Protein AF-A0AAD9C3D4-F1 (afdb_monomer)

Sequence (189 aa):
MSFYSDDSSTDELETLGWYHHDLSRHAAEALLLSNGTDGSYLLRNSNEGEGCFALSVRAKDSVKHFHVTRKDNGYSFGFNEYPTLQHFVIHFANQPLLGSDAGTLMVLKSPYPWRVEEPSIYESVRVHTAVKTGRTENDLVPTAPSLGTKEGYLTKQGAFVKNWKQRWFTLNRCELKYFKDKGVNLSLA

Radius of gyration: 23.85 Å; Cα contacts (8 Å, |Δi|>4): 272; chains: 1; bounding box: 69×41×60 Å

Mean predicted aligned error: 16.54 Å

Nearest PDB structures (foldseek):
  2cia-assembly1_A  TM=8.680E-01  e=7.749E-07  Homo sapiens
  5x94-assembly1_A  TM=6.090E-01  e=7.230E-08  Homo sapiens
  8s0o-assembly1_A  TM=5.312E-01  e=1.933E-07  Homo sapiens
  8u7w-assembly2_B  TM=5.326E-01  e=1.933E-07  Homo sapiens
  4ohe-assembly1_A  TM=5.239E-01  e=2.735E-07  Homo sapiens

Structure (mmCIF, N/CA/C/O backbone):
data_AF-A0AAD9C3D4-F1
#
_entry.id   AF-A0AAD9C3D4-F1
#
loop_
_atom_site.group_PDB
_atom_site.id
_atom_site.type_symbol
_atom_site.label_atom_id
_atom_site.label_alt_id
_atom_site.label_comp_id
_atom_site.label_asym_id
_atom_site.label_entity_id
_atom_site.label_seq_id
_atom_site.pdbx_PDB_ins_code
_atom_site.Cartn_x
_atom_site.Cartn_y
_atom_site.Cartn_z
_atom_site.occupancy
_atom_site.B_iso_or_equiv
_atom_site.auth_seq_id
_atom_site.auth_comp_id
_atom_site.auth_asym_id
_atom_site.auth_atom_id
_atom_site.pdbx_PDB_model_num
ATOM 1 N N . MET A 1 1 ? 26.712 18.210 33.829 1.00 45.31 1 MET A N 1
ATOM 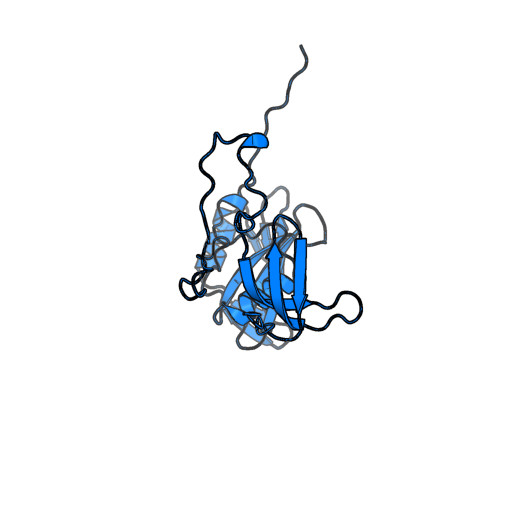2 C CA . MET A 1 1 ? 25.244 18.347 33.876 1.00 45.31 1 MET A CA 1
ATOM 3 C C . MET A 1 1 ? 24.786 18.926 32.544 1.00 45.31 1 MET A C 1
ATOM 5 O O . MET A 1 1 ? 24.883 20.127 32.345 1.00 45.31 1 MET A O 1
ATOM 9 N N . SER A 1 2 ? 24.375 18.070 31.615 1.00 39.41 2 SER A N 1
ATOM 10 C CA . SER A 1 2 ? 23.576 18.432 30.441 1.00 39.41 2 SER A CA 1
ATOM 11 C C . SER A 1 2 ? 22.895 17.149 29.986 1.00 39.41 2 SER A C 1
ATOM 13 O O . SER A 1 2 ? 23.559 16.153 29.704 1.00 39.41 2 SER A O 1
ATOM 15 N N . PHE A 1 3 ? 21.574 17.174 30.079 1.00 43.06 3 PHE A N 1
ATOM 16 C CA . PHE A 1 3 ? 20.652 16.071 29.893 1.00 43.06 3 PHE A CA 1
ATOM 17 C C . PHE A 1 3 ? 20.738 15.569 28.449 1.00 43.06 3 PHE A C 1
ATOM 19 O O . PHE A 1 3 ? 20.377 16.294 27.526 1.00 43.06 3 PHE A O 1
ATOM 26 N N . TYR A 1 4 ? 21.236 14.349 28.253 1.00 45.44 4 TYR A N 1
ATOM 27 C CA . TYR A 1 4 ? 20.939 13.614 27.032 1.00 45.44 4 TYR A CA 1
ATOM 28 C C . TYR A 1 4 ? 19.502 13.127 27.185 1.00 45.44 4 TYR A C 1
ATOM 30 O O . TYR A 1 4 ? 19.231 12.257 28.011 1.00 45.44 4 TYR A O 1
ATOM 38 N N . SER A 1 5 ? 18.581 13.770 26.469 1.00 46.41 5 SER A N 1
ATOM 39 C CA . SER A 1 5 ? 17.222 13.272 26.290 1.00 46.41 5 SER A CA 1
ATOM 40 C C . SER A 1 5 ? 17.310 11.960 25.520 1.00 46.41 5 SER A C 1
ATOM 42 O O . SER A 1 5 ? 17.392 11.947 24.295 1.00 46.41 5 SER A O 1
ATOM 44 N N . ASP A 1 6 ? 17.381 10.868 26.270 1.00 46.00 6 ASP A N 1
ATOM 45 C CA . ASP A 1 6 ? 17.130 9.521 25.789 1.00 46.00 6 ASP A CA 1
ATOM 46 C C . ASP A 1 6 ? 15.611 9.368 25.656 1.00 46.00 6 ASP A C 1
ATOM 48 O O . ASP A 1 6 ? 14.924 8.992 26.600 1.00 46.00 6 ASP A O 1
ATOM 52 N N . ASP A 1 7 ? 15.076 9.775 24.509 1.00 44.72 7 ASP A N 1
ATOM 53 C CA . ASP A 1 7 ? 13.747 9.353 24.071 1.00 44.72 7 ASP A CA 1
ATOM 54 C C . ASP A 1 7 ? 13.857 8.880 22.624 1.00 44.72 7 ASP A C 1
ATOM 56 O O . ASP A 1 7 ? 13.456 9.546 21.673 1.00 44.72 7 ASP A O 1
ATOM 60 N N . SER A 1 8 ? 14.473 7.711 22.451 1.00 48.75 8 SER A N 1
ATOM 61 C CA . SER A 1 8 ? 14.269 6.890 21.260 1.00 48.75 8 SER A CA 1
ATOM 62 C C . SER A 1 8 ? 12.870 6.264 21.345 1.00 48.75 8 SER A C 1
ATOM 64 O O . SER A 1 8 ? 12.729 5.044 21.470 1.00 48.75 8 SER A O 1
ATOM 66 N N . SER A 1 9 ? 11.831 7.101 21.324 1.00 53.38 9 SER A N 1
ATOM 67 C CA . SER A 1 9 ? 10.434 6.690 21.241 1.00 53.38 9 SER A CA 1
ATOM 68 C C . SER A 1 9 ? 10.199 6.057 19.872 1.00 53.38 9 SER A C 1
ATOM 70 O O . SER A 1 9 ? 9.956 6.716 18.866 1.00 53.38 9 SER A O 1
ATOM 72 N N . THR A 1 10 ? 10.357 4.735 19.822 1.00 63.91 10 THR A N 1
ATOM 73 C CA . THR A 1 10 ? 10.030 3.926 18.644 1.00 63.91 10 THR A CA 1
ATOM 74 C C . THR A 1 10 ? 8.559 4.162 18.307 1.00 63.91 10 THR A C 1
ATOM 76 O O . THR A 1 10 ? 7.705 4.024 19.184 1.00 63.91 10 THR A O 1
ATOM 79 N N . ASP A 1 11 ? 8.266 4.565 17.070 1.00 81.50 11 ASP A N 1
ATOM 80 C CA . ASP A 1 11 ? 6.902 4.900 16.659 1.00 81.50 11 ASP A CA 1
ATOM 81 C C . ASP A 1 11 ? 5.993 3.671 16.844 1.00 81.50 11 ASP A C 1
ATOM 83 O O . ASP A 1 11 ? 6.329 2.566 16.413 1.00 81.50 11 ASP A O 1
ATOM 87 N N . GLU A 1 12 ? 4.831 3.833 17.485 1.00 88.06 12 GLU A N 1
ATOM 88 C CA . GLU A 1 12 ? 3.887 2.731 17.717 1.00 88.06 12 GLU A CA 1
ATOM 89 C C . GLU A 1 12 ? 3.451 2.046 16.409 1.00 88.06 12 GLU A C 1
ATOM 91 O O . GLU A 1 12 ? 3.124 0.856 16.408 1.00 88.06 12 GLU A O 1
ATOM 96 N N . LEU A 1 13 ? 3.515 2.756 15.277 1.00 88.56 13 LEU A N 1
ATOM 97 C CA . LEU A 1 13 ? 3.250 2.206 13.949 1.00 88.56 13 LEU A CA 1
ATOM 98 C C . LEU A 1 13 ? 4.247 1.118 13.534 1.00 88.56 13 LEU A C 1
ATOM 100 O O . LEU A 1 13 ? 3.889 0.261 12.729 1.00 88.56 13 LEU A O 1
ATOM 104 N N . GLU A 1 14 ? 5.458 1.084 14.094 1.00 88.25 14 GLU A N 1
ATOM 105 C CA . GLU A 1 14 ? 6.446 0.030 13.816 1.00 88.25 14 GLU A CA 1
ATOM 106 C C . GLU A 1 14 ? 6.008 -1.343 14.336 1.00 88.25 14 GLU A C 1
ATOM 108 O O . GLU A 1 14 ? 6.467 -2.379 13.852 1.00 88.25 14 GLU A O 1
ATOM 113 N N . THR A 1 15 ? 5.061 -1.373 15.278 1.00 89.25 15 THR A N 1
ATOM 114 C CA . THR A 1 15 ? 4.440 -2.622 15.736 1.00 89.25 15 THR A CA 1
ATOM 115 C C . THR A 1 15 ? 3.522 -3.240 14.675 1.00 89.25 15 THR A C 1
ATOM 117 O O . THR A 1 15 ? 3.206 -4.432 14.737 1.00 89.25 15 THR A O 1
ATOM 120 N N . LEU A 1 16 ? 3.112 -2.465 13.664 1.00 89.94 16 LEU A N 1
ATOM 121 C CA . LEU A 1 16 ? 2.306 -2.956 12.557 1.00 89.94 16 LEU A CA 1
ATOM 122 C C . LEU A 1 16 ? 3.182 -3.704 11.555 1.00 89.94 16 LEU A C 1
ATOM 124 O O . LEU A 1 16 ? 3.929 -3.115 10.777 1.00 89.94 16 LEU A O 1
ATOM 128 N N . GLY A 1 17 ? 2.980 -5.018 11.456 1.00 90.94 17 GLY A N 1
ATOM 129 C CA . GLY A 1 17 ? 3.663 -5.859 10.467 1.00 90.94 17 GLY A CA 1
ATOM 130 C C . GLY A 1 17 ? 3.421 -5.481 8.995 1.00 90.94 17 GLY A C 1
ATOM 131 O O . GLY A 1 17 ? 4.037 -6.079 8.123 1.00 90.94 17 GLY A O 1
ATOM 132 N N . TRP A 1 18 ? 2.553 -4.510 8.709 1.00 93.12 18 TRP A N 1
ATOM 133 C CA . TRP A 1 18 ? 2.164 -4.020 7.380 1.00 93.12 18 TRP A CA 1
ATOM 134 C C . TRP A 1 18 ? 2.394 -2.509 7.201 1.00 93.12 18 TRP A C 1
ATOM 136 O O . TRP A 1 18 ? 1.856 -1.909 6.266 1.00 93.12 18 TRP A O 1
ATOM 146 N N . TYR A 1 19 ? 3.191 -1.890 8.077 1.00 94.88 19 TYR A N 1
ATOM 147 C CA . TYR A 1 19 ? 3.725 -0.543 7.887 1.00 94.88 19 TYR A CA 1
ATOM 148 C C . TYR A 1 19 ? 5.081 -0.613 7.168 1.00 94.88 19 TYR A C 1
ATOM 150 O O . TYR A 1 19 ? 5.981 -1.331 7.586 1.00 94.88 19 TYR A O 1
ATOM 158 N N . HIS A 1 20 ? 5.200 0.091 6.040 1.00 93.44 20 HIS A N 1
ATOM 159 C CA . HIS A 1 20 ? 6.338 0.034 5.110 1.00 93.44 20 HIS A CA 1
ATOM 160 C C . HIS A 1 20 ? 7.182 1.320 5.119 1.00 93.44 20 HIS A C 1
ATOM 162 O O . HIS A 1 20 ? 7.926 1.566 4.173 1.00 93.44 20 HIS A O 1
ATOM 168 N N . HIS A 1 21 ? 7.067 2.150 6.159 1.00 92.56 21 HIS A N 1
ATOM 169 C CA . HIS A 1 21 ? 7.873 3.366 6.331 1.00 92.56 21 HIS A CA 1
ATOM 170 C C . HIS A 1 21 ? 7.854 4.278 5.085 1.00 92.56 21 HIS A C 1
ATOM 172 O O . HIS A 1 21 ? 6.788 4.682 4.624 1.00 92.56 21 HIS A O 1
ATOM 178 N N . ASP A 1 22 ? 9.014 4.595 4.513 1.00 89.69 22 ASP A N 1
ATOM 179 C CA . ASP A 1 22 ? 9.236 5.486 3.373 1.00 89.69 22 ASP A CA 1
ATOM 180 C C . ASP A 1 22 ? 9.000 4.834 1.996 1.00 89.69 22 ASP A C 1
ATOM 182 O O . ASP A 1 22 ? 9.388 5.385 0.961 1.00 89.69 22 ASP A O 1
ATOM 186 N N . LEU A 1 23 ? 8.316 3.684 1.947 1.00 91.62 23 LEU A N 1
ATOM 187 C CA . LEU A 1 23 ? 7.934 3.049 0.689 1.00 91.62 23 LEU A CA 1
ATOM 188 C C . LEU A 1 23 ? 7.196 4.042 -0.217 1.00 91.62 23 LEU A C 1
ATOM 190 O O . LEU A 1 23 ? 6.141 4.578 0.121 1.00 91.62 23 LEU A O 1
ATOM 194 N N . SER A 1 24 ? 7.740 4.267 -1.412 1.00 91.81 24 SER A N 1
ATOM 195 C CA . SER A 1 24 ? 7.140 5.209 -2.355 1.00 91.81 24 SER A CA 1
ATOM 196 C C . SER A 1 24 ? 5.787 4.720 -2.880 1.00 91.81 24 SER A C 1
ATOM 198 O O . SER A 1 24 ? 5.536 3.519 -2.999 1.00 91.81 24 SER A O 1
ATOM 200 N N . ARG A 1 25 ? 4.940 5.664 -3.311 1.00 92.00 25 ARG A N 1
ATOM 201 C CA . ARG A 1 25 ? 3.663 5.371 -3.984 1.00 92.00 25 ARG A CA 1
ATOM 202 C C . ARG A 1 25 ? 3.812 4.351 -5.118 1.00 92.00 25 ARG A C 1
ATOM 204 O O . ARG A 1 25 ? 3.077 3.372 -5.154 1.00 92.00 25 ARG A O 1
ATOM 211 N N . HIS A 1 26 ? 4.773 4.571 -6.015 1.00 91.94 26 HIS A N 1
ATOM 212 C CA . HIS A 1 26 ? 5.001 3.705 -7.174 1.00 91.94 26 HIS A CA 1
ATOM 213 C C . HIS A 1 26 ? 5.499 2.311 -6.766 1.00 91.94 26 HIS A C 1
ATOM 215 O O . HIS A 1 26 ? 5.110 1.315 -7.372 1.00 91.94 26 HIS A O 1
ATOM 221 N N . ALA A 1 27 ? 6.340 2.222 -5.730 1.00 88.38 27 ALA A N 1
ATOM 222 C CA . ALA A 1 27 ? 6.815 0.939 -5.214 1.00 88.38 27 ALA A CA 1
ATOM 223 C C . ALA A 1 27 ? 5.678 0.143 -4.555 1.00 88.38 27 ALA A C 1
ATOM 225 O O . ALA A 1 27 ? 5.546 -1.050 -4.812 1.00 88.38 27 ALA A O 1
ATOM 226 N N . ALA A 1 28 ? 4.812 0.807 -3.785 1.00 92.44 28 ALA A N 1
ATOM 227 C CA . ALA A 1 28 ? 3.608 0.198 -3.224 1.00 92.44 28 ALA A CA 1
ATOM 228 C C . ALA A 1 28 ? 2.662 -0.323 -4.315 1.00 92.44 28 ALA A C 1
ATOM 230 O O . ALA A 1 28 ? 2.165 -1.443 -4.211 1.00 92.44 28 ALA A O 1
ATOM 231 N N . GLU A 1 29 ? 2.454 0.455 -5.382 1.00 92.31 29 GLU A N 1
ATOM 232 C CA . GLU A 1 29 ? 1.677 0.022 -6.547 1.00 92.31 29 GLU A CA 1
ATOM 233 C C . GLU A 1 29 ? 2.287 -1.229 -7.182 1.00 92.31 29 GLU A C 1
ATOM 235 O O . GLU A 1 29 ? 1.588 -2.222 -7.346 1.00 92.31 29 GLU A O 1
ATOM 240 N N . ALA A 1 30 ? 3.590 -1.227 -7.474 1.00 87.44 30 ALA A N 1
ATOM 241 C CA . ALA A 1 30 ? 4.273 -2.375 -8.065 1.00 87.44 30 ALA A CA 1
ATOM 242 C C . ALA A 1 30 ? 4.205 -3.630 -7.178 1.00 87.44 30 ALA A C 1
ATOM 244 O O . ALA A 1 30 ? 3.924 -4.717 -7.686 1.00 87.44 30 ALA A O 1
ATOM 245 N N . LEU A 1 31 ? 4.417 -3.489 -5.865 1.00 90.31 31 LEU A N 1
ATOM 246 C CA . LEU A 1 31 ? 4.360 -4.596 -4.905 1.00 90.31 31 LEU A CA 1
ATOM 247 C C . LEU A 1 31 ? 2.963 -5.207 -4.834 1.00 90.31 31 LEU A C 1
ATOM 249 O O . LEU A 1 31 ? 2.804 -6.415 -5.006 1.00 90.31 31 LEU A O 1
ATOM 253 N N . LEU A 1 32 ? 1.941 -4.377 -4.634 1.00 90.62 32 LEU A N 1
ATOM 254 C CA . LEU A 1 32 ? 0.563 -4.846 -4.544 1.00 90.62 32 LEU A CA 1
ATOM 255 C C . LEU A 1 32 ? 0.055 -5.377 -5.887 1.00 90.62 32 LEU A C 1
ATOM 257 O O . LEU A 1 32 ? -0.726 -6.327 -5.897 1.00 90.62 32 LEU A O 1
ATOM 261 N N . LEU A 1 33 ? 0.496 -4.801 -7.013 1.00 89.25 33 LEU A N 1
ATOM 262 C CA . LEU A 1 33 ? 0.137 -5.272 -8.350 1.00 89.25 33 LEU A CA 1
ATOM 263 C C . LEU A 1 33 ? 0.749 -6.643 -8.677 1.00 89.25 33 LEU A C 1
ATOM 265 O O . LEU A 1 33 ? 0.073 -7.479 -9.278 1.00 89.25 33 LEU A O 1
ATOM 269 N N . SER A 1 34 ? 1.997 -6.871 -8.263 1.00 86.12 34 SER A N 1
ATOM 270 C CA . SER A 1 34 ? 2.754 -8.084 -8.602 1.00 86.12 34 SER A CA 1
ATOM 271 C C . SER A 1 34 ? 2.511 -9.236 -7.629 1.00 86.12 34 SER A C 1
ATOM 273 O O . SER A 1 34 ? 2.403 -10.381 -8.054 1.00 86.12 34 SER A O 1
ATOM 275 N N . ASN A 1 35 ? 2.418 -8.930 -6.333 1.00 87.31 35 ASN A N 1
ATOM 276 C CA . ASN A 1 35 ? 2.446 -9.930 -5.262 1.00 87.31 35 ASN A CA 1
ATOM 277 C C . ASN A 1 35 ? 1.183 -9.906 -4.389 1.00 87.31 35 ASN A C 1
ATOM 279 O O . ASN A 1 35 ? 0.895 -10.874 -3.689 1.00 87.31 35 ASN A O 1
ATOM 283 N N . GLY A 1 36 ? 0.450 -8.791 -4.386 1.00 87.94 36 GLY A N 1
ATOM 284 C CA . GLY A 1 36 ? -0.787 -8.647 -3.628 1.00 87.94 36 GLY A CA 1
ATOM 285 C C . GLY A 1 36 ? -1.971 -9.335 -4.306 1.00 87.94 36 GLY A C 1
ATOM 286 O O . GLY A 1 36 ? -2.015 -9.509 -5.523 1.00 87.94 36 GLY A O 1
ATOM 287 N N . THR A 1 37 ? -2.977 -9.674 -3.508 1.00 91.38 37 THR A N 1
ATOM 288 C CA . THR A 1 37 ? -4.285 -10.160 -3.973 1.00 91.38 37 THR A CA 1
ATOM 289 C C . THR A 1 37 ? -5.352 -9.078 -3.795 1.00 91.38 37 THR A C 1
ATOM 291 O O . THR A 1 37 ? -5.126 -8.092 -3.093 1.00 91.38 37 THR A O 1
ATOM 294 N N . ASP A 1 38 ? -6.512 -9.223 -4.439 1.00 91.31 38 ASP A N 1
ATOM 295 C CA . ASP A 1 38 ? -7.638 -8.295 -4.256 1.00 91.31 38 ASP A CA 1
ATOM 296 C C . ASP A 1 38 ? -7.970 -8.109 -2.764 1.00 91.31 38 ASP A C 1
ATOM 298 O O . ASP A 1 38 ? -8.185 -9.086 -2.049 1.00 91.31 38 ASP A O 1
ATOM 302 N N . GLY A 1 39 ? -7.987 -6.860 -2.297 1.00 90.31 39 GLY A N 1
ATOM 303 C CA . GLY A 1 39 ? -8.156 -6.485 -0.892 1.00 90.31 39 GLY A CA 1
ATOM 304 C C . GLY A 1 39 ? -6.872 -6.481 -0.052 1.00 90.31 39 GLY A C 1
ATOM 305 O O . GLY A 1 39 ? -6.947 -6.207 1.146 1.00 90.31 39 GLY A O 1
ATOM 306 N N . SER A 1 40 ? -5.702 -6.763 -0.637 1.00 93.56 40 SER A N 1
ATOM 307 C CA . SER A 1 40 ? -4.408 -6.604 0.044 1.00 93.56 40 SER A CA 1
ATOM 308 C C . SER A 1 40 ? -4.099 -5.133 0.304 1.00 93.56 40 SER A C 1
ATOM 310 O O . SER A 1 40 ? -4.318 -4.299 -0.575 1.00 93.56 40 SER A O 1
ATOM 312 N N . TYR A 1 41 ? -3.556 -4.800 1.473 1.00 94.56 41 TYR A N 1
ATOM 313 C CA . TYR A 1 41 ? -3.265 -3.409 1.822 1.00 94.56 41 TYR A CA 1
ATOM 314 C C . TYR A 1 41 ? -1.987 -3.232 2.633 1.00 94.56 41 TYR A C 1
ATOM 316 O O . TYR A 1 41 ? -1.579 -4.124 3.365 1.00 94.56 41 TYR A O 1
ATOM 324 N N . LEU A 1 42 ? -1.377 -2.055 2.535 1.00 95.25 42 LEU A N 1
ATOM 325 C CA . LEU A 1 42 ? -0.229 -1.655 3.348 1.00 95.25 42 LEU A CA 1
ATOM 326 C C . LEU A 1 42 ? -0.311 -0.176 3.725 1.00 95.25 42 LEU A C 1
ATOM 328 O O . LEU A 1 42 ? -0.943 0.616 3.019 1.00 95.25 42 LEU A O 1
ATOM 332 N N . LEU A 1 43 ? 0.349 0.193 4.821 1.00 95.56 43 LEU A N 1
ATOM 333 C CA . LEU A 1 43 ? 0.526 1.580 5.245 1.00 95.56 43 LEU A CA 1
ATOM 334 C C . LEU A 1 43 ? 1.930 2.048 4.883 1.00 95.56 43 LEU A C 1
ATOM 336 O O . LEU A 1 43 ? 2.896 1.309 5.050 1.00 95.56 43 LEU A O 1
ATOM 340 N N . ARG A 1 44 ? 2.050 3.283 4.414 1.00 95.44 44 ARG A N 1
ATOM 341 C CA . ARG A 1 44 ? 3.327 3.933 4.097 1.00 95.44 44 ARG A CA 1
ATOM 342 C C . ARG A 1 44 ? 3.254 5.418 4.430 1.00 95.44 44 ARG A C 1
ATOM 344 O O . ARG A 1 44 ? 2.157 5.970 4.522 1.00 95.44 44 ARG A O 1
ATOM 351 N N . ASN A 1 45 ? 4.397 6.075 4.521 1.00 93.75 45 ASN A N 1
ATOM 352 C CA . ASN A 1 45 ? 4.485 7.521 4.675 1.00 93.75 45 ASN A CA 1
ATOM 353 C C . ASN A 1 45 ? 3.963 8.231 3.420 1.00 93.75 45 ASN A C 1
ATOM 355 O O . ASN A 1 45 ? 4.128 7.765 2.283 1.00 93.75 45 ASN A O 1
ATOM 359 N N . SER A 1 46 ? 3.292 9.359 3.635 1.00 88.94 46 SER A N 1
ATOM 360 C CA . SER A 1 46 ? 2.937 10.302 2.578 1.00 88.94 46 SER A CA 1
ATOM 361 C C . SER A 1 46 ?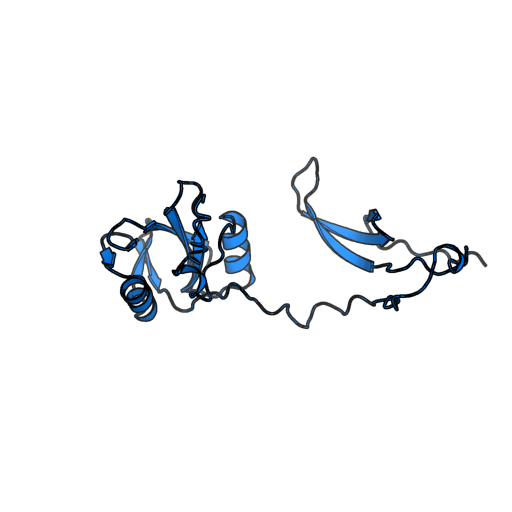 4.048 11.341 2.423 1.00 88.94 46 SER A C 1
ATOM 363 O O . SER A 1 46 ? 4.773 11.643 3.365 1.00 88.94 46 SER A O 1
ATOM 365 N N . ASN A 1 47 ? 4.152 11.942 1.238 1.00 82.88 47 ASN A N 1
ATOM 366 C CA . ASN A 1 47 ? 5.063 13.069 1.003 1.00 82.88 47 ASN A CA 1
ATOM 367 C C . ASN A 1 47 ? 4.482 14.407 1.510 1.00 82.88 47 ASN A C 1
ATOM 369 O O . ASN A 1 47 ? 5.071 15.456 1.272 1.00 82.88 47 ASN A O 1
ATOM 373 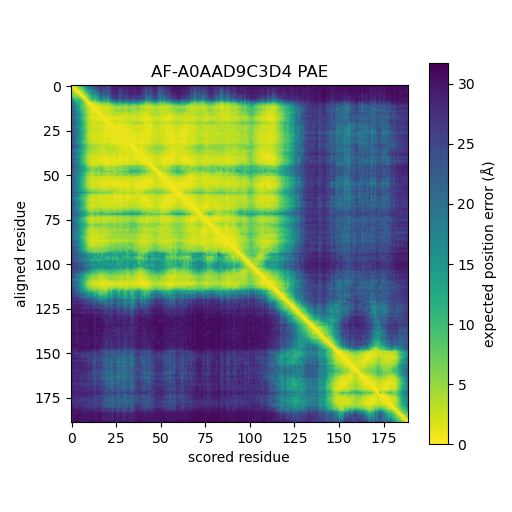N N . GLU A 1 48 ? 3.316 14.380 2.158 1.00 82.56 48 GLU A N 1
ATOM 374 C CA . GLU A 1 48 ? 2.580 15.568 2.616 1.00 82.56 48 GLU A CA 1
ATOM 375 C C . GLU A 1 48 ? 3.048 16.105 3.977 1.00 82.56 48 GLU A C 1
ATOM 377 O O . GLU A 1 48 ? 2.610 17.177 4.381 1.00 82.56 48 GLU A O 1
ATOM 382 N N . GLY A 1 49 ? 3.962 15.407 4.658 1.00 82.12 49 GLY A N 1
ATOM 383 C CA . GLY A 1 49 ? 4.577 15.865 5.904 1.00 82.12 49 GLY A CA 1
ATOM 384 C C . GLY A 1 49 ? 4.592 14.804 6.999 1.00 82.12 49 GLY A C 1
ATOM 385 O O . GLY A 1 49 ? 4.111 13.683 6.820 1.00 82.12 49 GLY A O 1
ATOM 386 N N . GLU A 1 50 ? 5.158 15.168 8.148 1.00 85.06 50 GLU A N 1
ATOM 387 C CA . GLU A 1 50 ? 5.152 14.315 9.337 1.00 85.06 50 GLU A CA 1
ATOM 388 C C . GLU A 1 50 ? 3.717 14.044 9.806 1.00 85.06 50 GLU A C 1
ATOM 390 O O . GLU A 1 50 ? 2.841 14.906 9.734 1.00 85.06 50 GLU A O 1
ATOM 395 N N . GLY A 1 51 ? 3.454 12.810 10.239 1.00 88.69 51 GLY A N 1
ATOM 396 C CA . GLY A 1 51 ? 2.112 12.376 10.633 1.00 88.69 51 GLY A CA 1
ATOM 397 C C . GLY A 1 51 ? 1.141 12.158 9.466 1.00 88.69 51 GLY A C 1
ATOM 398 O O . GLY A 1 51 ? -0.000 11.768 9.705 1.00 88.69 51 GLY A O 1
ATOM 399 N N . CYS A 1 52 ? 1.560 12.355 8.212 1.00 92.38 52 CYS A N 1
ATOM 400 C CA . CYS A 1 52 ? 0.749 12.042 7.038 1.00 92.38 52 CYS A CA 1
ATOM 401 C C . CYS A 1 52 ? 1.157 10.691 6.446 1.00 92.38 52 CYS A C 1
ATOM 403 O O . CYS A 1 52 ? 2.312 10.455 6.090 1.00 92.38 52 CYS A O 1
ATOM 405 N N . PHE A 1 53 ? 0.179 9.814 6.262 1.00 94.94 53 PHE A N 1
ATOM 406 C CA . PHE A 1 53 ? 0.354 8.457 5.768 1.00 94.94 53 PHE A CA 1
ATOM 407 C C . PHE A 1 53 ? -0.601 8.182 4.608 1.00 94.94 53 PHE A C 1
ATOM 409 O O . PHE A 1 53 ? -1.597 8.873 4.388 1.00 94.94 53 PHE A O 1
ATOM 416 N N . ALA A 1 54 ? -0.298 7.137 3.851 1.00 94.88 54 ALA A N 1
ATOM 417 C CA . ALA A 1 54 ? -1.143 6.642 2.783 1.00 94.88 54 ALA A CA 1
ATOM 418 C C . ALA A 1 54 ? -1.411 5.150 2.980 1.00 94.88 54 ALA A C 1
ATOM 420 O O . ALA A 1 54 ? -0.489 4.332 3.006 1.00 94.88 54 ALA A O 1
ATOM 421 N N . LEU A 1 55 ? -2.687 4.787 3.057 1.00 94.25 55 LEU A N 1
ATOM 422 C CA . LEU A 1 55 ? -3.128 3.404 2.989 1.00 94.25 55 LEU A CA 1
ATOM 423 C C . LEU A 1 55 ? -3.268 3.009 1.518 1.00 94.25 55 LEU A C 1
ATOM 425 O O . LEU A 1 55 ? -4.146 3.506 0.810 1.00 94.25 55 LEU A O 1
ATOM 429 N N . SER A 1 56 ? -2.387 2.130 1.052 1.00 95.12 56 SER A N 1
ATOM 430 C CA . SER A 1 56 ? -2.393 1.625 -0.324 1.00 95.12 56 SER A CA 1
ATOM 431 C C . SER A 1 56 ? -3.158 0.306 -0.361 1.00 95.12 56 SER A C 1
ATOM 433 O O . SER A 1 56 ? -2.815 -0.610 0.381 1.00 95.12 56 SER A O 1
ATOM 435 N N . VAL A 1 57 ? -4.187 0.203 -1.203 1.00 94.06 57 VAL A N 1
ATOM 436 C CA . VAL A 1 57 ? -5.117 -0.937 -1.236 1.00 94.06 57 VAL A CA 1
ATOM 437 C C . VAL A 1 57 ? -5.221 -1.491 -2.652 1.00 94.06 57 VAL A C 1
ATOM 439 O O . VAL A 1 57 ? -5.508 -0.753 -3.598 1.00 94.06 57 VAL A O 1
ATOM 442 N N . ARG A 1 58 ? -5.004 -2.799 -2.799 1.00 93.56 58 ARG A N 1
ATOM 443 C CA . ARG A 1 58 ? -5.143 -3.542 -4.050 1.00 93.56 58 ARG A CA 1
ATOM 444 C C . ARG A 1 58 ? -6.620 -3.772 -4.368 1.00 93.56 58 ARG A C 1
ATOM 446 O O . ARG A 1 58 ? -7.302 -4.492 -3.649 1.00 93.56 58 ARG A O 1
ATOM 453 N N . ALA A 1 59 ? -7.077 -3.209 -5.478 1.00 89.06 59 ALA A N 1
ATOM 454 C CA . ALA A 1 59 ? -8.302 -3.600 -6.168 1.00 89.06 59 ALA A CA 1
ATOM 455 C C . ALA A 1 59 ? -7.983 -4.661 -7.231 1.00 89.06 59 ALA A C 1
ATOM 457 O O . ALA A 1 59 ? -6.815 -4.895 -7.540 1.00 89.06 59 ALA A O 1
ATOM 458 N N . LYS A 1 60 ? -9.002 -5.229 -7.879 1.00 85.69 60 LYS A N 1
ATOM 459 C CA . LYS A 1 60 ? -8.842 -6.208 -8.970 1.00 85.69 60 LYS A CA 1
ATOM 460 C C . LYS A 1 60 ? -7.723 -5.849 -9.968 1.00 85.69 60 LYS A C 1
ATOM 462 O O . LYS A 1 60 ? -6.740 -6.580 -10.085 1.00 85.69 60 LYS A O 1
ATOM 467 N N . ASP A 1 61 ? -7.815 -4.670 -10.581 1.00 85.12 61 ASP A N 1
ATOM 468 C CA . ASP A 1 61 ? -6.921 -4.247 -11.673 1.00 85.12 61 ASP A CA 1
ATOM 469 C C . ASP A 1 61 ? -6.170 -2.935 -11.382 1.00 85.12 61 ASP A C 1
ATOM 471 O O . ASP A 1 61 ? -5.565 -2.338 -12.269 1.00 85.12 61 ASP A O 1
ATOM 475 N N . SER A 1 62 ? -6.221 -2.439 -10.143 1.00 89.94 62 SER A N 1
ATOM 476 C CA . SER A 1 62 ? -5.572 -1.178 -9.769 1.00 89.94 62 SER A CA 1
ATOM 477 C C . SER A 1 62 ? -5.211 -1.133 -8.288 1.00 89.94 62 SER A C 1
ATOM 479 O O . SER A 1 62 ? -5.577 -2.016 -7.515 1.00 89.94 62 SER A O 1
ATOM 481 N N . VAL A 1 63 ? -4.483 -0.095 -7.885 1.00 92.31 63 VAL A N 1
ATOM 482 C CA . VAL A 1 63 ? -4.208 0.214 -6.480 1.00 92.31 63 VAL A CA 1
ATOM 483 C C . VAL A 1 63 ? -4.745 1.609 -6.195 1.00 92.31 63 VAL A C 1
ATOM 485 O O . VAL A 1 63 ? -4.487 2.548 -6.951 1.00 92.31 63 VAL A O 1
ATOM 488 N N . LYS A 1 64 ? -5.506 1.749 -5.112 1.00 91.94 64 LYS A N 1
ATOM 489 C CA . LYS A 1 64 ? -6.005 3.040 -4.629 1.00 91.94 64 LYS A CA 1
ATOM 490 C C . LYS A 1 64 ? -5.240 3.439 -3.375 1.00 91.94 64 LYS A C 1
ATOM 492 O O . LYS A 1 64 ? -4.826 2.586 -2.595 1.00 91.94 64 LYS A O 1
ATOM 497 N N . HIS A 1 65 ? -5.063 4.743 -3.196 1.00 92.62 65 HIS A N 1
ATOM 498 C CA . HIS A 1 65 ? -4.347 5.321 -2.063 1.00 92.62 65 HIS A CA 1
ATOM 499 C C . HIS A 1 65 ? -5.310 6.202 -1.288 1.00 92.62 65 HIS A C 1
ATOM 501 O O . HIS A 1 65 ? -5.920 7.098 -1.870 1.00 92.62 65 HIS A O 1
ATOM 507 N N . PHE A 1 66 ? -5.432 5.951 0.006 1.00 91.25 66 PHE A N 1
ATOM 508 C CA . PHE A 1 66 ? -6.281 6.722 0.900 1.00 91.25 66 PHE A CA 1
ATOM 509 C C . PHE A 1 66 ? -5.420 7.460 1.909 1.00 91.25 66 PHE A C 1
ATOM 511 O O . PHE A 1 66 ? -4.490 6.884 2.473 1.00 91.25 66 PHE A O 1
ATOM 518 N N . HIS A 1 67 ? -5.739 8.728 2.134 1.00 92.38 67 HIS A N 1
ATOM 519 C CA . HIS A 1 67 ? -5.023 9.544 3.098 1.00 92.38 67 HIS A CA 1
ATOM 520 C C . HIS A 1 67 ? -5.360 9.092 4.527 1.00 92.38 67 HIS A C 1
ATOM 522 O O . HIS A 1 67 ? -6.527 8.873 4.865 1.00 92.38 67 HIS A O 1
ATOM 528 N N . VAL A 1 68 ? -4.327 8.958 5.352 1.00 93.31 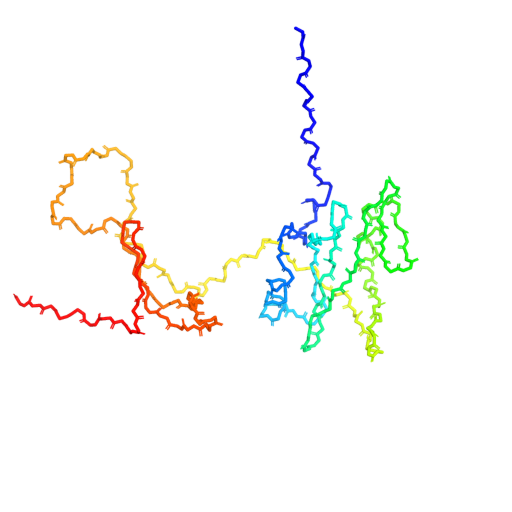68 VAL A N 1
ATOM 529 C CA . VAL A 1 68 ? -4.413 8.701 6.791 1.00 93.31 68 VAL A CA 1
ATOM 530 C C . VAL A 1 68 ? -3.601 9.787 7.482 1.00 93.31 68 VAL A C 1
ATOM 532 O O . VAL A 1 68 ? -2.441 9.993 7.140 1.00 93.31 68 VAL A O 1
ATOM 535 N N . THR A 1 69 ? -4.178 10.463 8.468 1.00 93.06 69 THR A N 1
ATOM 536 C CA . THR A 1 69 ? -3.468 11.495 9.236 1.00 93.06 69 THR A CA 1
ATOM 537 C C . THR A 1 69 ? -3.376 11.071 10.692 1.00 93.06 69 THR A C 1
ATOM 539 O O . THR A 1 69 ? -4.385 10.691 11.286 1.00 93.06 69 THR A O 1
ATOM 542 N N . AR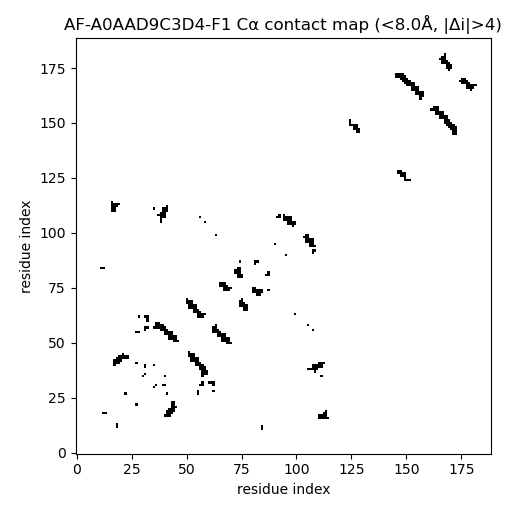G A 1 70 ? -2.191 11.172 11.288 1.00 91.75 70 ARG A N 1
ATOM 543 C CA . ARG A 1 70 ? -2.007 11.128 12.737 1.00 91.75 70 ARG A CA 1
ATOM 544 C C . ARG A 1 70 ? -2.101 12.550 13.280 1.00 91.75 70 ARG A C 1
ATOM 546 O O . ARG A 1 70 ? -1.369 13.433 12.845 1.00 91.75 70 ARG A O 1
ATOM 553 N N . LYS A 1 71 ? -3.025 12.754 14.211 1.00 88.25 71 LYS A N 1
ATOM 554 C CA . LYS A 1 71 ? -3.222 13.988 14.977 1.00 88.25 71 LYS A CA 1
ATOM 555 C C . LYS A 1 71 ? -2.802 13.735 16.429 1.00 88.25 71 LYS A C 1
ATOM 557 O O . LYS A 1 71 ? -2.659 12.584 16.837 1.00 88.25 71 LYS A O 1
ATOM 562 N N . ASP A 1 72 ? -2.710 14.791 17.232 1.00 83.31 72 ASP A N 1
ATOM 563 C CA . ASP A 1 72 ? -2.347 14.695 18.659 1.00 83.31 72 ASP A CA 1
ATOM 564 C C . ASP A 1 72 ? -3.278 13.776 19.470 1.00 83.31 72 ASP A C 1
ATOM 566 O O . ASP A 1 72 ? -2.877 13.212 20.482 1.00 83.31 72 ASP A O 1
ATOM 570 N N . ASN A 1 73 ? -4.525 13.610 19.014 1.00 82.50 73 ASN A N 1
ATOM 571 C CA . ASN A 1 73 ? -5.558 12.827 19.693 1.00 82.50 73 ASN A CA 1
ATOM 572 C C . ASN A 1 73 ? -5.952 11.540 18.935 1.00 82.50 73 ASN A C 1
ATOM 574 O O . ASN A 1 73 ? -7.081 11.069 19.072 1.00 82.50 73 ASN A O 1
ATOM 578 N N . GLY A 1 74 ? -5.058 11.006 18.091 1.00 90.00 74 GLY A N 1
ATOM 579 C CA . GLY A 1 74 ? -5.235 9.710 17.426 1.00 90.00 74 GLY A CA 1
ATOM 580 C C . GLY A 1 74 ? -5.109 9.744 15.897 1.00 90.00 74 GLY A C 1
ATOM 581 O O . GLY A 1 74 ? -4.358 10.531 15.328 1.00 90.00 74 GLY A O 1
ATOM 582 N N . TYR A 1 75 ? -5.839 8.864 15.212 1.00 92.75 75 TYR A N 1
ATOM 583 C CA . TYR A 1 75 ? -5.741 8.627 13.768 1.00 92.75 75 TYR A CA 1
ATOM 584 C C . TYR A 1 75 ? -7.030 9.019 13.048 1.00 92.75 75 TYR A C 1
ATOM 586 O O . TYR A 1 75 ? -8.129 8.728 13.507 1.00 92.75 75 TYR A O 1
ATOM 594 N N . SER A 1 76 ? -6.912 9.656 11.890 1.00 91.00 76 SER A N 1
ATOM 595 C CA . SER A 1 76 ? -8.036 10.040 11.033 1.00 91.00 76 SER A CA 1
ATOM 596 C C . SER A 1 76 ? -7.955 9.310 9.697 1.00 91.00 76 SER A C 1
ATOM 598 O O . SER A 1 76 ? -6.904 9.298 9.053 1.00 91.00 76 SER A O 1
ATOM 600 N N . PHE A 1 77 ? -9.068 8.714 9.272 1.00 89.81 77 PHE A N 1
ATOM 601 C CA . PHE A 1 77 ? -9.177 8.021 7.991 1.00 89.81 77 PHE A CA 1
ATOM 602 C C . PHE A 1 77 ? -10.595 8.126 7.425 1.00 89.81 77 PHE A C 1
ATOM 604 O O . PHE A 1 77 ? -11.567 7.649 8.019 1.00 89.81 77 PHE A O 1
ATOM 611 N N . GLY A 1 78 ? -10.711 8.760 6.256 1.00 84.38 78 GLY A N 1
ATOM 612 C CA . GLY A 1 78 ? -12.005 9.130 5.687 1.00 84.38 78 GLY A CA 1
ATOM 613 C C . GLY A 1 78 ? -12.758 10.089 6.613 1.00 84.38 78 GLY A C 1
ATOM 614 O O . GLY A 1 78 ? -12.219 11.118 7.006 1.00 84.38 78 GLY A O 1
ATOM 615 N N . PHE A 1 79 ? -13.992 9.732 6.970 1.00 82.38 79 PHE A N 1
ATOM 616 C CA . PHE A 1 79 ? -14.833 10.491 7.908 1.00 82.38 79 PHE A CA 1
ATOM 617 C C . PHE A 1 79 ? -14.728 10.004 9.360 1.00 82.38 79 PHE A C 1
ATOM 619 O O . PHE A 1 79 ? -15.422 10.526 10.228 1.00 82.38 79 PHE A O 1
ATOM 626 N N . ASN A 1 80 ? -13.898 8.991 9.623 1.00 85.62 80 ASN A N 1
ATOM 627 C CA . ASN A 1 80 ? -13.776 8.374 10.937 1.00 85.62 80 ASN A CA 1
ATOM 628 C C . ASN A 1 80 ? -12.510 8.853 11.652 1.00 85.62 80 ASN A C 1
ATOM 630 O O . ASN A 1 80 ? -11.444 8.991 11.043 1.00 85.62 80 ASN A O 1
ATOM 634 N N . GLU A 1 81 ? -12.630 9.032 12.963 1.00 90.69 81 GLU A N 1
ATOM 635 C CA . GLU A 1 81 ? -11.523 9.333 13.864 1.00 90.69 81 GLU A CA 1
ATOM 636 C C . GLU A 1 81 ? -11.386 8.209 14.895 1.00 90.69 81 GLU A C 1
ATOM 638 O O . GLU A 1 81 ? -12.377 7.689 15.412 1.00 90.69 81 GLU A O 1
ATOM 643 N N . TYR A 1 82 ? -10.148 7.819 15.174 1.00 91.44 82 TYR A N 1
ATOM 644 C CA . TYR A 1 82 ? -9.802 6.717 16.061 1.00 91.44 82 TYR A CA 1
ATOM 645 C C . TYR A 1 82 ? -8.887 7.246 17.159 1.00 91.44 82 TYR A C 1
ATOM 647 O O . TYR A 1 82 ? -7.801 7.727 16.843 1.00 91.44 82 TYR A O 1
ATOM 655 N N . PRO A 1 83 ? -9.269 7.136 18.440 1.00 91.06 83 PRO A N 1
ATOM 656 C CA . PRO A 1 83 ? -8.505 7.736 19.532 1.00 91.06 83 PRO A CA 1
ATOM 657 C C . PRO A 1 83 ? -7.150 7.057 19.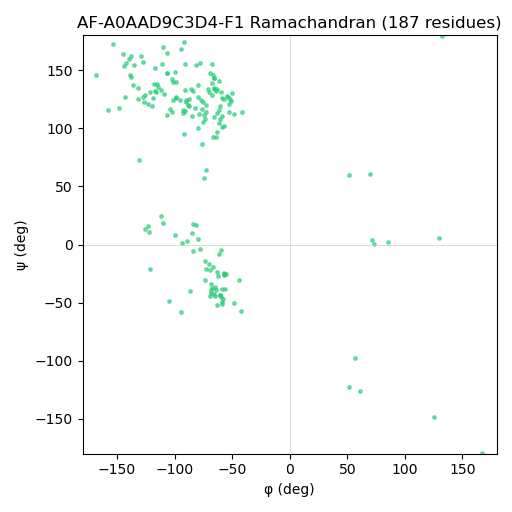768 1.00 91.06 83 PRO A C 1
ATOM 659 O O . PRO A 1 83 ? -6.253 7.658 20.343 1.00 91.06 83 PRO A O 1
ATOM 662 N N . THR A 1 84 ? -6.988 5.801 19.336 1.00 91.75 84 THR A N 1
ATOM 663 C CA . THR A 1 84 ? -5.743 5.039 19.495 1.00 91.75 84 THR A CA 1
ATOM 664 C C . THR A 1 84 ? -5.430 4.227 18.246 1.00 91.75 84 THR A C 1
ATOM 666 O O . THR A 1 84 ? -6.331 3.890 17.466 1.00 91.75 84 THR A O 1
ATOM 669 N N . LEU A 1 85 ? -4.159 3.839 18.093 1.00 88.94 85 LEU A N 1
ATOM 670 C CA . LEU A 1 85 ? -3.732 2.918 17.044 1.00 88.94 85 LEU A CA 1
ATOM 671 C C . LEU A 1 85 ? -4.511 1.595 17.097 1.00 88.94 85 LEU A C 1
ATOM 673 O O . LEU A 1 85 ? -4.916 1.067 16.067 1.00 88.94 85 LEU A O 1
ATOM 677 N N . GLN A 1 86 ? -4.800 1.080 18.294 1.00 90.12 86 GLN A N 1
ATOM 678 C CA . GLN A 1 86 ? -5.573 -0.150 18.457 1.00 90.12 86 GLN A CA 1
ATOM 679 C C . GLN A 1 86 ? -6.977 -0.038 17.841 1.00 90.12 86 GLN A C 1
ATOM 681 O O . GLN A 1 86 ? -7.397 -0.936 17.113 1.00 90.12 86 GLN A O 1
ATOM 686 N N . HIS A 1 87 ? -7.694 1.066 18.083 1.00 89.62 87 HIS A N 1
ATOM 687 C CA . HIS A 1 87 ? -9.010 1.292 17.477 1.00 89.62 87 HIS A CA 1
ATOM 688 C C . HIS A 1 87 ? -8.928 1.415 15.954 1.00 89.62 87 HIS A C 1
ATOM 690 O O . HIS A 1 87 ? -9.775 0.860 15.251 1.00 89.62 87 HIS A O 1
ATOM 696 N N . PHE A 1 88 ? -7.888 2.084 15.453 1.00 90.50 88 PHE A N 1
ATOM 697 C CA . PHE A 1 88 ? -7.606 2.1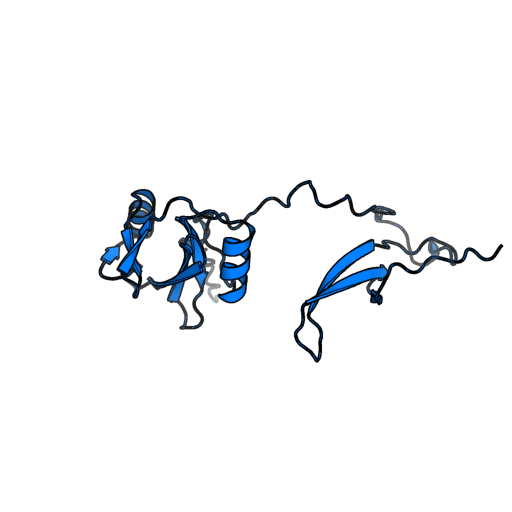77 14.024 1.00 90.50 88 PHE A CA 1
ATOM 698 C C . PHE A 1 88 ? -7.401 0.782 13.411 1.00 90.50 88 PHE A C 1
ATOM 700 O O . PHE A 1 88 ? -8.072 0.435 12.445 1.00 90.50 88 PHE A O 1
ATOM 707 N N . VAL A 1 89 ? -6.566 -0.074 14.008 1.00 88.38 89 VAL A N 1
ATOM 708 C CA . VAL A 1 89 ? -6.291 -1.439 13.514 1.00 88.38 89 VAL A CA 1
ATOM 709 C C . VAL A 1 89 ? -7.523 -2.344 13.581 1.00 88.38 89 VAL A C 1
ATOM 711 O O . VAL A 1 89 ? -7.798 -3.070 12.624 1.00 88.38 89 VAL A O 1
ATOM 714 N N . ILE A 1 90 ? -8.289 -2.293 14.678 1.00 86.12 90 ILE A N 1
ATOM 715 C CA . ILE A 1 90 ? -9.531 -3.072 14.833 1.00 86.12 90 ILE A CA 1
ATOM 716 C C . ILE A 1 90 ? -10.523 -2.724 13.722 1.00 86.12 90 ILE A C 1
ATOM 718 O O . ILE A 1 90 ? -11.191 -3.614 13.198 1.00 86.12 90 ILE A O 1
ATOM 722 N N . HIS A 1 91 ? -10.600 -1.451 13.324 1.00 84.38 91 HIS A N 1
ATOM 723 C CA . HIS A 1 91 ? -11.434 -1.056 12.197 1.00 84.38 91 HIS A CA 1
ATOM 724 C C . HIS A 1 91 ? -11.042 -1.795 10.912 1.00 84.38 91 HIS A C 1
ATOM 726 O O . HIS A 1 91 ? -11.925 -2.360 10.277 1.00 84.38 91 HIS A O 1
ATOM 732 N N . PHE A 1 92 ? -9.750 -1.877 10.565 1.00 81.31 92 PHE A N 1
ATOM 733 C CA . PHE A 1 92 ? -9.291 -2.626 9.381 1.00 81.31 92 PHE A CA 1
ATOM 734 C C . PHE A 1 92 ? -9.536 -4.131 9.486 1.00 81.31 92 PHE A C 1
ATOM 736 O O . PHE A 1 92 ? -9.892 -4.757 8.490 1.00 81.31 92 PHE A O 1
ATOM 743 N N . ALA A 1 93 ? -9.389 -4.708 10.682 1.00 76.69 93 ALA A N 1
ATOM 744 C CA . ALA A 1 93 ? -9.642 -6.129 10.917 1.00 76.69 93 ALA A CA 1
ATOM 745 C C . ALA A 1 93 ? -11.110 -6.521 10.656 1.00 76.69 93 ALA A C 1
ATOM 747 O O . ALA A 1 93 ? -11.383 -7.649 10.254 1.00 76.69 93 ALA A O 1
ATOM 748 N N . ASN A 1 94 ? -12.042 -5.577 10.811 1.00 78.62 94 ASN A N 1
ATOM 749 C CA . ASN A 1 94 ? -13.471 -5.776 10.559 1.00 78.62 94 ASN A CA 1
ATOM 750 C C . ASN A 1 94 ? -13.879 -5.595 9.082 1.00 78.62 94 ASN A C 1
ATOM 752 O O . ASN A 1 94 ? -15.061 -5.424 8.795 1.00 78.62 94 ASN A O 1
ATOM 756 N N . GLN A 1 95 ? -12.921 -5.639 8.149 1.00 72.62 95 GLN A N 1
ATOM 757 C CA . GLN A 1 95 ? -13.144 -5.579 6.698 1.00 72.62 95 GLN A CA 1
ATOM 758 C C . GLN A 1 95 ? -14.022 -4.400 6.232 1.00 72.62 95 GLN A C 1
ATOM 760 O O . GLN A 1 95 ? -15.078 -4.600 5.621 1.00 72.62 95 GLN A O 1
ATOM 765 N N . PRO A 1 96 ? -13.612 -3.149 6.495 1.00 71.88 96 PRO A N 1
ATOM 766 C CA . PRO A 1 96 ? -14.421 -1.992 6.161 1.00 71.88 96 PRO A CA 1
ATOM 767 C C . PRO A 1 96 ? -14.494 -1.800 4.642 1.00 71.88 96 PRO A C 1
ATOM 769 O O . PRO A 1 96 ? -13.559 -2.109 3.895 1.00 71.88 96 PRO A O 1
ATOM 772 N N . LEU A 1 97 ? -15.637 -1.279 4.197 1.00 72.88 97 LEU A N 1
ATOM 773 C CA . LEU A 1 97 ? -15.907 -0.971 2.798 1.00 72.88 97 LEU A CA 1
ATOM 774 C C . LEU A 1 97 ? -15.433 0.445 2.483 1.00 72.88 97 LEU A C 1
ATOM 776 O O . LEU A 1 97 ? -15.925 1.415 3.059 1.00 72.88 97 LEU A O 1
ATOM 780 N N . LEU A 1 98 ? -14.509 0.568 1.536 1.00 77.88 98 LEU A N 1
ATOM 781 C CA . LEU A 1 98 ? -14.035 1.853 1.037 1.00 77.88 98 LEU A CA 1
ATOM 782 C C . LEU A 1 98 ? -14.690 2.163 -0.301 1.00 77.88 98 LEU A C 1
ATOM 784 O O . LEU A 1 98 ? -14.589 1.384 -1.248 1.00 77.88 98 LEU A O 1
ATOM 788 N N . GLY A 1 99 ? -15.342 3.319 -0.382 1.00 64.69 99 GLY A N 1
ATOM 789 C CA . GLY A 1 99 ? -15.845 3.845 -1.643 1.00 64.69 99 GLY A CA 1
ATOM 790 C C . GLY A 1 99 ? -14.712 4.448 -2.467 1.00 64.69 99 GLY A C 1
ATOM 791 O O . GLY A 1 99 ? -14.009 5.343 -1.998 1.00 64.69 99 GLY A O 1
ATOM 792 N N . SER A 1 100 ? -14.542 3.979 -3.702 1.00 64.44 100 SER A N 1
ATOM 793 C CA . SER A 1 100 ? -13.785 4.713 -4.718 1.00 64.44 100 SER A CA 1
ATOM 794 C C . SER A 1 100 ? -14.666 5.789 -5.360 1.00 64.44 100 SER A C 1
ATOM 796 O O . SER A 1 100 ? -15.879 5.624 -5.474 1.00 64.44 100 SER A O 1
ATOM 798 N N . ASP A 1 101 ? -14.034 6.835 -5.885 1.00 61.41 101 ASP A N 1
ATOM 799 C CA . ASP A 1 101 ? -14.600 7.816 -6.829 1.00 61.41 101 ASP A CA 1
ATOM 800 C C . ASP A 1 101 ? -15.440 7.207 -7.974 1.00 61.41 101 ASP A C 1
ATOM 802 O O . ASP A 1 101 ? -16.413 7.806 -8.420 1.00 61.41 101 ASP A O 1
ATOM 806 N N . ALA A 1 102 ? -15.109 5.991 -8.414 1.00 61.28 102 ALA A N 1
ATOM 807 C CA . ALA A 1 102 ? -15.834 5.247 -9.446 1.00 61.28 102 ALA A CA 1
ATOM 808 C C . ALA A 1 102 ? -17.045 4.429 -8.931 1.00 61.28 102 ALA A C 1
ATOM 810 O O . ALA A 1 102 ? -17.556 3.575 -9.654 1.00 61.28 102 ALA A O 1
ATOM 811 N N . GLY A 1 103 ? -17.466 4.594 -7.672 1.00 63.84 103 GLY A N 1
ATOM 812 C CA . GLY A 1 103 ? -18.585 3.844 -7.074 1.00 63.84 103 GLY A CA 1
ATOM 813 C C . GLY A 1 103 ? -18.297 2.361 -6.798 1.00 63.84 103 GLY A C 1
ATOM 814 O O . GLY A 1 103 ? -19.175 1.630 -6.350 1.00 63.84 103 GLY A O 1
ATOM 815 N N . THR A 1 104 ? -17.067 1.902 -7.045 1.00 67.44 104 THR A N 1
ATOM 816 C CA . THR A 1 104 ? -16.628 0.546 -6.693 1.00 67.44 104 THR A CA 1
ATOM 817 C C . THR A 1 104 ? -16.282 0.493 -5.209 1.00 67.44 104 THR A C 1
ATOM 819 O O . THR A 1 104 ? -15.480 1.300 -4.732 1.00 67.44 104 THR A O 1
ATOM 822 N N . LEU A 1 105 ? -16.879 -0.460 -4.494 1.00 73.88 105 LEU A N 1
ATOM 823 C CA . LEU A 1 105 ? -16.569 -0.735 -3.095 1.00 73.88 105 LEU A CA 1
ATOM 824 C C . LEU A 1 105 ? -15.360 -1.664 -3.006 1.00 73.88 105 LEU A C 1
ATOM 826 O O . LEU A 1 105 ? -15.312 -2.695 -3.677 1.00 73.88 105 LEU A O 1
ATOM 830 N N . MET A 1 106 ? -14.399 -1.311 -2.162 1.00 78.44 106 MET A N 1
ATOM 831 C CA . MET A 1 106 ? -13.236 -2.141 -1.875 1.00 78.44 106 MET A CA 1
ATOM 832 C C . MET A 1 106 ? -13.295 -2.657 -0.448 1.00 78.44 106 MET A C 1
ATOM 834 O O . MET A 1 106 ? -13.522 -1.887 0.482 1.00 78.44 106 MET A O 1
ATOM 838 N N . VAL A 1 107 ? -13.054 -3.953 -0.286 1.00 84.00 107 VAL A N 1
ATOM 839 C CA . VAL A 1 107 ? -12.949 -4.600 1.022 1.00 84.00 107 VAL A CA 1
ATOM 840 C C . VAL A 1 107 ? -11.474 -4.740 1.366 1.00 84.00 107 VAL A C 1
ATOM 842 O O . VAL A 1 107 ? -10.712 -5.330 0.600 1.00 84.00 107 VAL A O 1
ATOM 845 N N . LEU A 1 108 ? -11.074 -4.239 2.528 1.00 87.88 108 LEU A N 1
ATOM 846 C CA . LEU A 1 108 ? -9.763 -4.533 3.103 1.00 87.88 108 LEU A CA 1
ATOM 847 C C . LEU A 1 108 ? -9.779 -5.966 3.642 1.00 87.88 108 LEU A C 1
ATOM 849 O O . LEU A 1 108 ? -10.497 -6.261 4.592 1.00 87.88 108 LEU A O 1
ATOM 853 N N . LYS A 1 109 ? -9.032 -6.869 3.003 1.00 88.69 109 LYS A N 1
ATOM 854 C CA . LYS A 1 109 ? -9.066 -8.306 3.316 1.00 88.69 109 LYS A CA 1
ATOM 855 C C . LYS A 1 109 ? -7.848 -8.767 4.095 1.00 88.69 109 LYS A C 1
ATOM 857 O O . LYS A 1 109 ? -8.006 -9.475 5.084 1.00 88.69 109 LYS A O 1
ATOM 862 N N . SER A 1 110 ? -6.650 -8.398 3.642 1.00 90.25 110 SER A N 1
ATOM 863 C CA . SER A 1 110 ? -5.403 -8.935 4.191 1.00 90.25 110 SER A CA 1
ATOM 864 C C . SER A 1 110 ? -4.292 -7.882 4.263 1.00 90.25 110 SER A C 1
ATOM 866 O O . SER A 1 110 ? -3.971 -7.274 3.237 1.00 90.25 110 SER A O 1
ATOM 868 N N . PRO A 1 111 ? -3.658 -7.686 5.431 1.00 92.88 111 PRO A N 1
ATOM 869 C CA . PRO A 1 111 ? -2.486 -6.827 5.539 1.00 92.88 111 PRO A CA 1
ATOM 870 C C . PRO A 1 111 ? -1.314 -7.430 4.755 1.00 92.88 111 PRO A C 1
ATOM 872 O O . PRO A 1 111 ? -1.038 -8.626 4.850 1.00 92.88 111 PRO A O 1
ATOM 875 N N . TYR A 1 112 ? -0.620 -6.603 3.979 1.00 92.38 112 TYR A N 1
ATOM 876 C CA . TYR A 1 112 ? 0.546 -6.990 3.196 1.00 92.38 112 TYR A CA 1
ATOM 877 C C . TYR A 1 112 ? 1.816 -6.740 4.023 1.00 92.38 112 TYR A C 1
ATOM 879 O O . TYR A 1 112 ? 2.135 -5.581 4.320 1.00 92.38 112 TYR A O 1
ATOM 887 N N . PRO A 1 113 ? 2.539 -7.800 4.425 1.00 91.50 113 PRO A N 1
ATOM 888 C CA . PRO A 1 113 ? 3.620 -7.678 5.389 1.00 91.50 113 PRO A CA 1
ATOM 889 C C . PRO A 1 113 ? 4.798 -6.873 4.829 1.00 91.50 113 PRO A C 1
ATOM 891 O O . PRO A 1 113 ? 5.106 -6.950 3.640 1.00 91.50 113 PRO A O 1
ATOM 894 N N . TRP A 1 114 ? 5.474 -6.105 5.685 1.00 87.75 114 TRP A N 1
ATOM 895 C CA . TRP A 1 114 ? 6.685 -5.362 5.311 1.00 87.75 114 TRP A CA 1
ATOM 896 C C . TRP A 1 114 ? 7.894 -6.285 5.138 1.00 87.75 114 TRP A C 1
ATOM 898 O O . TRP A 1 114 ? 8.746 -6.054 4.284 1.00 87.75 114 TRP A O 1
ATOM 908 N N . ARG A 1 115 ? 7.929 -7.387 5.897 1.00 78.31 115 ARG A N 1
ATOM 909 C CA . ARG A 1 115 ? 8.858 -8.498 5.681 1.00 78.31 115 ARG A CA 1
ATOM 910 C C . ARG A 1 115 ? 8.205 -9.523 4.772 1.00 78.31 115 ARG A C 1
ATOM 912 O O . ARG A 1 115 ? 7.447 -10.375 5.229 1.00 78.31 115 ARG A O 1
ATOM 919 N N . VAL A 1 116 ? 8.493 -9.424 3.482 1.00 67.62 116 VAL A N 1
ATOM 920 C CA . VAL A 1 116 ? 8.158 -10.473 2.519 1.00 67.62 116 VAL A CA 1
ATOM 921 C C . VAL A 1 116 ? 9.372 -11.386 2.419 1.00 67.62 116 VAL A C 1
ATOM 923 O O . VAL A 1 116 ? 10.443 -10.933 2.022 1.00 67.62 116 VAL A O 1
ATOM 926 N N . GLU A 1 117 ? 9.217 -12.648 2.819 1.00 56.81 117 GLU A N 1
ATOM 927 C CA . GLU A 1 117 ? 10.236 -13.680 2.602 1.00 56.81 117 GLU A CA 1
ATOM 928 C C . GLU A 1 117 ? 10.574 -13.728 1.107 1.00 56.81 117 GLU A C 1
ATOM 930 O O . GLU A 1 117 ? 9.672 -13.813 0.265 1.00 56.81 117 GLU A O 1
ATOM 935 N N . GLU A 1 118 ? 11.860 -13.636 0.761 1.00 55.53 118 GLU A N 1
ATOM 936 C CA . GLU A 1 118 ? 12.273 -13.749 -0.635 1.00 55.53 118 GLU A CA 1
ATOM 937 C C . GLU A 1 118 ? 11.815 -15.114 -1.175 1.00 55.53 118 GLU A C 1
ATOM 939 O O . GLU A 1 118 ? 12.117 -16.146 -0.567 1.00 55.53 118 GLU A O 1
ATOM 944 N N . PRO A 1 119 ? 11.079 -15.158 -2.302 1.00 51.53 119 PRO A N 1
ATOM 945 C CA . PRO A 1 119 ? 10.655 -16.418 -2.888 1.00 51.53 119 PRO A CA 1
ATOM 946 C C . PRO A 1 119 ? 11.864 -17.334 -3.102 1.00 51.53 119 PRO A C 1
ATOM 948 O O . PRO A 1 119 ? 12.825 -16.956 -3.773 1.00 51.53 119 PRO A O 1
ATOM 951 N N . SER A 1 120 ? 11.798 -18.567 -2.596 1.00 51.06 120 SER A N 1
ATOM 952 C CA . SER A 1 120 ? 12.873 -19.568 -2.731 1.00 51.06 120 SER A CA 1
ATOM 953 C C . SER A 1 120 ? 13.191 -19.957 -4.184 1.00 51.06 120 SER A C 1
ATOM 955 O O . SER A 1 120 ? 14.161 -20.663 -4.441 1.00 51.06 120 SER A O 1
ATOM 957 N N . ILE A 1 121 ? 12.377 -19.487 -5.134 1.00 45.12 121 ILE A N 1
ATOM 958 C CA . ILE A 1 121 ? 12.531 -19.654 -6.583 1.00 45.12 121 ILE A CA 1
ATOM 959 C C . ILE A 1 121 ? 13.565 -18.718 -7.217 1.00 45.12 121 ILE A C 1
ATOM 961 O O . ILE A 1 121 ? 13.801 -18.832 -8.420 1.00 45.12 121 ILE A O 1
ATOM 965 N N . TYR A 1 122 ? 14.181 -17.797 -6.466 1.00 47.28 122 TYR A N 1
ATOM 966 C CA . TYR A 1 122 ? 15.400 -17.163 -6.962 1.00 47.28 122 TYR A CA 1
ATOM 967 C C . TYR A 1 122 ? 16.429 -18.264 -7.208 1.00 47.28 122 TYR A C 1
ATOM 969 O O . TYR A 1 122 ? 16.909 -18.904 -6.273 1.00 47.28 122 TYR A O 1
ATOM 977 N N . GLU A 1 123 ? 16.729 -18.513 -8.486 1.00 43.00 123 GLU A N 1
ATOM 978 C CA . GLU A 1 123 ? 17.757 -19.465 -8.872 1.00 43.00 123 GLU A CA 1
ATOM 979 C C . GLU A 1 123 ? 19.024 -19.119 -8.096 1.00 43.00 123 GLU A C 1
ATOM 981 O O . GLU A 1 123 ? 19.478 -17.972 -8.104 1.00 43.00 123 GLU A O 1
ATOM 986 N N . SER A 1 124 ? 19.533 -20.101 -7.350 1.00 44.72 124 SER A N 1
ATOM 987 C CA . SER A 1 124 ? 20.642 -19.916 -6.429 1.00 44.72 124 SER A CA 1
ATOM 988 C C . SER A 1 124 ? 21.761 -19.158 -7.135 1.00 44.72 124 SER A C 1
ATOM 990 O O . SER A 1 124 ? 22.387 -19.689 -8.059 1.00 44.72 124 SER A O 1
ATOM 992 N N . VAL A 1 125 ? 22.023 -17.918 -6.712 1.00 47.00 125 VAL A N 1
ATOM 993 C CA . VAL A 1 125 ? 23.213 -17.203 -7.163 1.00 47.00 125 VAL A CA 1
ATOM 994 C C . VAL A 1 125 ? 24.381 -18.055 -6.702 1.00 47.00 125 VAL A C 1
ATOM 996 O O . VAL A 1 125 ? 24.639 -18.135 -5.502 1.00 47.00 125 VAL A O 1
ATOM 999 N N . ARG A 1 126 ? 25.054 -18.732 -7.637 1.00 50.41 126 ARG A N 1
ATOM 1000 C CA . ARG A 1 126 ? 26.214 -19.570 -7.329 1.00 50.41 126 ARG A CA 1
ATOM 1001 C C . ARG A 1 126 ? 27.248 -18.691 -6.630 1.00 50.41 126 ARG A C 1
ATOM 1003 O O . ARG A 1 126 ? 27.908 -17.862 -7.250 1.00 50.41 126 ARG A O 1
ATOM 1010 N N . VAL A 1 127 ? 27.338 -18.814 -5.308 1.00 47.19 127 VAL A N 1
ATOM 1011 C CA . VAL A 1 127 ? 28.351 -18.132 -4.507 1.00 47.19 127 VAL A CA 1
ATOM 1012 C C . VAL A 1 127 ? 29.656 -18.861 -4.773 1.00 47.19 127 VAL A C 1
ATOM 1014 O O . VAL A 1 127 ? 29.829 -19.993 -4.335 1.00 47.19 127 VAL A O 1
ATOM 1017 N N . HIS A 1 128 ? 30.571 -18.236 -5.510 1.00 42.03 128 HIS A N 1
ATOM 1018 C CA . HIS A 1 128 ? 31.810 -18.916 -5.873 1.00 42.03 128 HIS A CA 1
ATOM 1019 C C . HIS A 1 128 ? 32.794 -19.083 -4.701 1.00 42.03 128 HIS A C 1
ATOM 1021 O O . HIS A 1 128 ? 33.614 -19.992 -4.774 1.00 42.03 128 HIS A O 1
ATOM 1027 N N . THR A 1 129 ? 32.722 -18.308 -3.602 1.00 43.94 129 THR A N 1
ATOM 1028 C CA . THR A 1 129 ? 33.482 -18.569 -2.351 1.00 43.94 129 THR A CA 1
ATOM 1029 C C . THR A 1 129 ? 32.983 -17.700 -1.179 1.00 43.94 129 THR A C 1
ATOM 1031 O O . THR A 1 129 ? 32.634 -16.541 -1.392 1.00 43.94 129 THR A O 1
ATOM 1034 N N . ALA A 1 130 ? 33.006 -18.220 0.058 1.00 43.88 130 ALA A N 1
ATOM 1035 C CA . ALA A 1 130 ? 32.854 -17.448 1.300 1.00 43.88 130 ALA A CA 1
ATOM 1036 C C . ALA A 1 130 ? 34.229 -16.987 1.833 1.00 43.88 130 ALA A C 1
ATOM 1038 O O . ALA A 1 130 ? 35.166 -17.784 1.911 1.00 43.88 130 ALA A O 1
ATOM 1039 N N . VAL A 1 131 ? 34.365 -15.713 2.210 1.00 48.88 131 VAL A N 1
ATOM 1040 C CA . VAL A 1 131 ? 35.598 -15.160 2.801 1.00 48.88 131 VAL A CA 1
ATOM 1041 C C . VAL A 1 131 ? 35.757 -15.684 4.231 1.00 48.88 131 VAL A C 1
ATOM 1043 O O . VAL A 1 131 ? 34.973 -15.331 5.107 1.00 48.88 131 VAL A O 1
ATOM 1046 N N . LYS A 1 132 ? 36.787 -16.498 4.494 1.00 46.53 132 LYS A N 1
ATOM 1047 C CA . LYS A 1 132 ? 37.304 -16.695 5.859 1.00 46.53 132 LYS A CA 1
ATOM 1048 C C . LYS A 1 132 ? 38.105 -15.450 6.246 1.00 46.53 132 LYS A C 1
ATOM 1050 O O . LYS A 1 132 ? 39.049 -15.090 5.546 1.00 46.53 132 LYS A O 1
ATOM 1055 N N . THR A 1 133 ? 37.737 -14.795 7.340 1.00 41.81 133 THR A N 1
ATOM 1056 C CA . THR A 1 133 ? 38.485 -13.670 7.919 1.00 41.81 133 THR A CA 1
ATOM 1057 C C . THR A 1 133 ? 39.869 -14.131 8.389 1.00 41.81 133 THR A C 1
ATOM 1059 O O . THR A 1 133 ? 39.964 -15.156 9.063 1.00 41.81 133 THR A O 1
ATOM 1062 N N . GLY A 1 134 ? 40.930 -13.389 8.038 1.00 53.62 134 GLY A N 1
ATOM 1063 C CA . GLY A 1 134 ? 42.304 -13.643 8.509 1.00 53.62 134 GLY A CA 1
ATOM 1064 C C . GLY A 1 134 ? 43.404 -13.721 7.440 1.00 53.62 134 GLY A C 1
ATOM 1065 O O . GLY A 1 134 ? 44.532 -14.050 7.788 1.00 53.62 134 GLY A O 1
ATOM 1066 N N . ARG A 1 135 ? 43.115 -13.442 6.162 1.00 51.75 135 ARG A N 1
ATOM 1067 C CA . ARG A 1 135 ? 44.140 -13.359 5.102 1.00 51.75 135 ARG A CA 1
ATOM 1068 C C . ARG A 1 135 ? 44.532 -11.912 4.814 1.00 51.75 135 ARG A C 1
ATOM 1070 O O . ARG A 1 135 ? 43.670 -11.035 4.805 1.00 51.75 135 ARG A O 1
ATOM 1077 N N . THR A 1 136 ? 45.823 -11.686 4.599 1.00 57.47 136 THR A N 1
ATOM 1078 C CA . THR A 1 136 ? 46.428 -10.375 4.316 1.00 57.47 136 THR A CA 1
ATOM 1079 C C . THR A 1 136 ? 46.562 -10.147 2.809 1.00 57.47 136 THR A C 1
ATOM 1081 O O . THR A 1 136 ? 46.399 -11.073 2.017 1.00 57.47 136 THR A O 1
ATOM 1084 N N . GLU A 1 137 ? 46.865 -8.918 2.386 1.00 52.97 137 GLU A N 1
ATOM 1085 C CA . GLU A 1 137 ? 47.094 -8.573 0.971 1.00 52.97 137 GLU A CA 1
ATOM 1086 C C . GLU A 1 137 ? 48.191 -9.420 0.297 1.00 52.97 137 GLU A C 1
ATOM 1088 O O . GLU A 1 137 ? 48.135 -9.664 -0.906 1.00 52.97 137 GLU A O 1
ATOM 1093 N N . ASN A 1 138 ? 49.135 -9.942 1.084 1.00 53.94 138 ASN A N 1
ATOM 1094 C CA . ASN A 1 138 ? 50.215 -10.807 0.612 1.00 53.94 138 ASN A CA 1
ATOM 1095 C C . ASN A 1 138 ? 49.743 -12.230 0.249 1.00 53.94 138 ASN A C 1
ATOM 1097 O O . ASN A 1 138 ? 50.465 -12.955 -0.430 1.00 53.94 138 ASN A O 1
ATOM 1101 N N . ASP A 1 139 ? 48.530 -12.625 0.654 1.00 56.69 139 ASP A N 1
ATOM 1102 C CA . ASP A 1 139 ? 47.923 -13.927 0.333 1.00 56.69 139 ASP A CA 1
ATOM 1103 C C . ASP A 1 139 ? 47.124 -13.905 -0.990 1.00 56.69 139 ASP A C 1
ATOM 1105 O O . ASP A 1 139 ? 46.470 -14.888 -1.361 1.00 56.69 139 ASP A O 1
ATOM 1109 N N . LEU A 1 140 ? 47.129 -12.774 -1.705 1.00 51.88 140 LEU A N 1
ATOM 1110 C CA . LEU A 1 140 ? 46.442 -12.605 -2.982 1.00 51.88 140 LEU A CA 1
ATOM 1111 C C . LEU A 1 140 ? 47.278 -13.218 -4.115 1.00 51.88 140 LEU A C 1
ATOM 1113 O O . LEU A 1 140 ? 48.215 -12.607 -4.622 1.00 51.88 140 LEU A O 1
ATOM 1117 N N . VAL A 1 141 ? 46.924 -14.427 -4.560 1.00 56.94 141 VAL A N 1
ATOM 1118 C CA . VAL A 1 141 ? 47.517 -15.003 -5.780 1.00 56.94 141 VAL A CA 1
ATOM 1119 C C . VAL A 1 141 ? 47.045 -14.173 -6.990 1.00 56.94 141 VAL A C 1
ATOM 1121 O O . VAL A 1 141 ? 45.834 -14.001 -7.144 1.00 56.94 141 VAL A O 1
ATOM 1124 N N . PRO A 1 142 ? 47.935 -13.689 -7.884 1.00 52.78 142 PRO A N 1
ATOM 1125 C CA . PRO A 1 142 ? 47.554 -12.876 -9.052 1.00 52.78 142 PRO A CA 1
ATOM 1126 C C . PRO A 1 142 ? 46.544 -13.561 -9.986 1.00 52.78 142 PRO A C 1
ATOM 1128 O O . PRO A 1 142 ? 45.763 -12.898 -10.662 1.00 52.78 142 PRO A O 1
ATOM 1131 N N . THR A 1 143 ? 46.546 -14.895 -9.983 1.00 50.81 143 THR A N 1
ATOM 1132 C CA . THR A 1 143 ? 45.660 -15.770 -10.765 1.00 50.81 143 THR A CA 1
ATOM 1133 C C . THR A 1 143 ? 44.488 -16.325 -9.943 1.00 50.81 143 THR A C 1
ATOM 1135 O O . THR A 1 143 ? 43.771 -17.209 -10.410 1.00 50.81 143 THR A O 1
ATOM 1138 N N . ALA A 1 144 ? 44.283 -15.862 -8.703 1.00 47.22 144 ALA A N 1
ATOM 1139 C CA . ALA A 1 144 ? 43.135 -16.284 -7.908 1.00 47.22 144 ALA A CA 1
ATOM 1140 C C . ALA A 1 144 ? 41.831 -15.841 -8.599 1.00 47.22 144 ALA A C 1
ATOM 1142 O O . ALA A 1 144 ? 41.728 -14.675 -8.995 1.00 47.22 144 ALA A O 1
ATOM 1143 N N . PRO A 1 145 ? 40.818 -16.725 -8.709 1.00 47.28 145 PRO A N 1
ATOM 1144 C CA . PRO A 1 145 ? 39.491 -16.332 -9.167 1.00 47.28 145 PRO A CA 1
ATOM 1145 C C . PRO A 1 145 ? 39.024 -15.116 -8.368 1.00 47.28 145 PRO A C 1
ATOM 1147 O O . PRO A 1 145 ? 39.120 -15.111 -7.138 1.00 47.28 145 PRO A O 1
ATOM 1150 N N . SER A 1 146 ? 38.558 -14.073 -9.056 1.00 46.97 146 SER A N 1
ATOM 1151 C CA . SER A 1 146 ? 38.115 -12.836 -8.419 1.00 46.97 146 SER A CA 1
ATOM 1152 C C . SER A 1 146 ? 37.082 -13.143 -7.340 1.00 46.97 146 SER A C 1
ATOM 1154 O O . SER A 1 146 ? 35.979 -13.613 -7.628 1.00 46.97 146 SER A O 1
ATOM 1156 N N . LEU A 1 147 ? 37.479 -12.870 -6.096 1.00 45.56 147 LEU A N 1
ATOM 1157 C CA . LEU A 1 147 ? 36.662 -12.959 -4.894 1.00 45.56 147 LEU A CA 1
ATOM 1158 C C . LEU A 1 147 ? 35.257 -12.399 -5.180 1.00 45.56 147 LEU A C 1
ATOM 1160 O O . LEU A 1 147 ? 35.113 -11.213 -5.472 1.00 45.56 147 LEU A O 1
ATOM 1164 N N . GLY A 1 148 ? 34.236 -13.260 -5.142 1.00 54.66 148 GLY A N 1
ATOM 1165 C CA . GLY A 1 148 ? 32.834 -12.850 -5.247 1.00 54.66 148 GLY A CA 1
ATOM 1166 C C . GLY A 1 148 ? 32.401 -12.327 -6.619 1.00 54.66 148 GLY A C 1
ATOM 1167 O O . GLY A 1 148 ? 31.922 -11.203 -6.721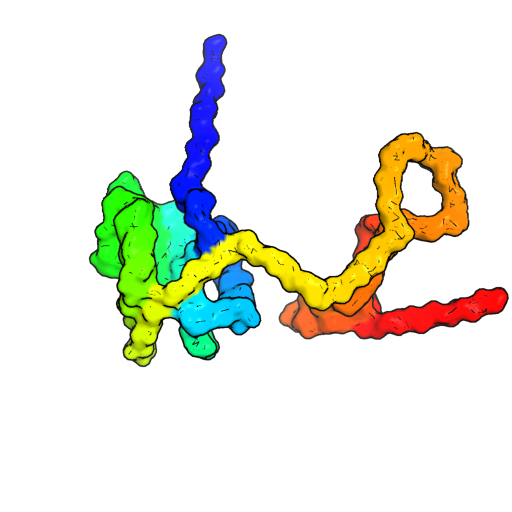 1.00 54.66 148 GLY A O 1
ATOM 1168 N N . THR A 1 149 ? 32.504 -13.156 -7.659 1.00 61.50 149 THR A N 1
ATOM 1169 C CA . THR A 1 149 ? 31.824 -12.876 -8.933 1.00 61.50 149 THR A CA 1
ATOM 1170 C C . THR A 1 149 ? 30.362 -13.330 -8.841 1.00 61.50 149 THR A C 1
ATOM 1172 O O . THR A 1 149 ? 30.108 -14.517 -8.634 1.00 61.50 149 THR A O 1
ATOM 1175 N N . LYS A 1 150 ? 29.396 -12.407 -8.954 1.00 74.75 150 LYS A N 1
ATOM 1176 C CA . LYS A 1 150 ? 27.970 -12.740 -9.157 1.00 74.75 150 LYS A CA 1
ATOM 1177 C C . LYS A 1 150 ? 27.583 -12.354 -10.578 1.00 74.75 150 LYS A C 1
ATOM 1179 O O . LYS A 1 150 ? 27.827 -11.225 -10.988 1.00 74.75 150 LYS A O 1
ATOM 1184 N N . GLU A 1 151 ? 26.960 -13.261 -11.312 1.00 80.12 151 GLU A N 1
ATOM 1185 C CA . GLU A 1 151 ? 26.456 -12.994 -12.658 1.00 80.12 151 GLU A CA 1
ATOM 1186 C C . GLU A 1 151 ? 25.047 -13.556 -12.829 1.00 80.12 151 GLU A C 1
ATOM 1188 O O . GLU A 1 151 ? 24.659 -14.491 -12.130 1.00 80.12 151 GLU A O 1
ATOM 1193 N N . GLY A 1 152 ? 24.270 -12.980 -13.741 1.00 81.38 152 GLY A N 1
ATOM 1194 C CA . GLY A 1 152 ? 22.907 -13.430 -14.002 1.00 81.38 152 GLY A CA 1
ATOM 1195 C C . GLY A 1 152 ? 22.108 -12.442 -14.837 1.00 81.38 152 GLY A C 1
ATOM 1196 O O . GLY A 1 152 ? 22.603 -11.385 -15.223 1.00 81.38 152 GLY A O 1
ATOM 1197 N N . TYR A 1 153 ? 20.850 -12.768 -15.113 1.00 84.12 153 TYR A N 1
ATOM 1198 C CA . TYR A 1 153 ? 19.928 -11.816 -15.722 1.00 84.12 153 TYR A CA 1
ATOM 1199 C C . TYR A 1 153 ? 19.262 -10.950 -14.653 1.00 84.12 153 TYR A C 1
ATOM 1201 O O . TYR A 1 153 ? 18.773 -11.454 -13.647 1.00 84.12 153 TYR A O 1
ATOM 1209 N N . LEU A 1 154 ? 19.224 -9.641 -14.895 1.00 83.38 154 LEU A N 1
ATOM 1210 C CA . LEU A 1 154 ? 18.524 -8.661 -14.069 1.00 83.38 154 LEU A CA 1
ATOM 1211 C C . LEU A 1 154 ? 17.792 -7.662 -14.969 1.00 83.38 154 LEU A C 1
ATOM 1213 O O . LEU A 1 154 ? 18.302 -7.260 -16.019 1.00 83.38 154 LEU A O 1
ATOM 1217 N N . THR A 1 155 ? 16.618 -7.209 -14.545 1.00 84.94 155 THR A N 1
ATOM 1218 C CA . THR A 1 155 ? 15.922 -6.089 -15.186 1.00 84.94 155 THR A CA 1
ATOM 1219 C C . THR A 1 155 ? 16.408 -4.778 -14.575 1.00 84.94 155 THR A C 1
ATOM 1221 O O . THR A 1 155 ? 16.236 -4.551 -13.382 1.00 84.94 155 THR A O 1
ATOM 1224 N N . LYS A 1 156 ? 17.005 -3.891 -15.385 1.00 84.75 156 LYS A N 1
ATOM 1225 C CA . LYS A 1 156 ? 17.427 -2.550 -14.937 1.00 84.75 156 LYS A CA 1
ATOM 1226 C C . LYS A 1 156 ? 16.683 -1.449 -15.676 1.00 84.75 156 LYS A C 1
ATOM 1228 O O . LYS A 1 156 ? 16.367 -1.592 -16.859 1.00 84.75 156 LYS A O 1
ATOM 1233 N N . GLN A 1 157 ? 16.521 -0.309 -15.015 1.00 86.94 157 GLN A N 1
ATOM 1234 C CA . GLN A 1 157 ? 16.068 0.921 -15.650 1.00 86.94 157 GLN A CA 1
ATOM 1235 C C . GLN A 1 157 ? 17.233 1.605 -16.391 1.00 86.94 157 GLN A C 1
ATOM 1237 O O . GLN A 1 157 ? 18.375 1.666 -15.911 1.00 86.94 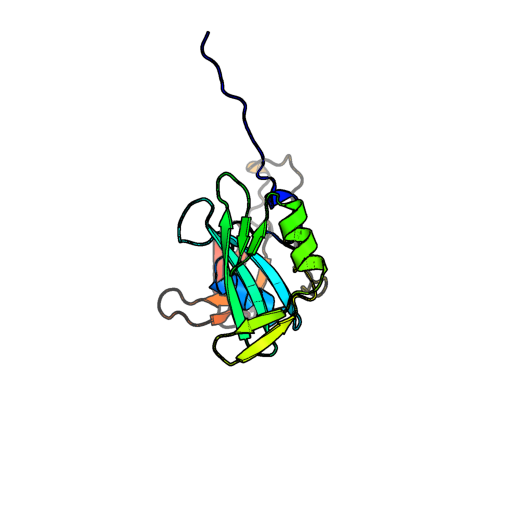157 GLN A O 1
ATOM 1242 N N . GLY A 1 158 ? 16.977 2.102 -17.600 1.00 78.81 158 GLY A N 1
ATOM 1243 C CA . GLY A 1 158 ? 17.949 2.899 -18.344 1.00 78.81 158 GLY A CA 1
ATOM 1244 C C . GLY A 1 158 ? 18.244 4.239 -17.656 1.00 78.81 158 GLY A C 1
ATOM 1245 O O . GLY A 1 158 ? 17.363 4.861 -17.063 1.00 78.81 158 GLY A O 1
ATOM 1246 N N . ALA A 1 159 ? 19.504 4.685 -17.725 1.00 74.19 159 ALA A N 1
ATOM 1247 C CA . ALA A 1 159 ? 19.928 5.937 -17.095 1.00 74.19 159 ALA A CA 1
ATOM 1248 C C . ALA A 1 159 ? 19.314 7.160 -17.800 1.00 74.19 159 ALA A C 1
ATOM 1250 O O . ALA A 1 159 ? 18.767 8.033 -17.129 1.00 74.19 159 ALA A O 1
ATOM 1251 N N . PHE A 1 160 ? 19.339 7.154 -19.138 1.00 76.44 160 PHE A N 1
ATOM 1252 C CA . PHE A 1 160 ? 18.841 8.235 -19.995 1.00 76.44 160 PHE A CA 1
ATOM 1253 C C . PHE A 1 160 ? 17.395 7.999 -20.434 1.00 76.44 160 PHE A C 1
ATOM 1255 O O . PHE A 1 160 ? 16.505 8.780 -20.122 1.00 76.44 160 PHE A O 1
ATOM 1262 N N . VAL A 1 161 ? 17.139 6.870 -21.099 1.00 79.88 161 VAL A N 1
ATOM 1263 C CA . VAL A 1 161 ? 15.778 6.445 -21.437 1.00 79.88 161 VAL A CA 1
ATOM 1264 C C . VAL A 1 161 ? 15.270 5.570 -20.304 1.00 79.88 161 VAL A C 1
ATOM 1266 O O . VAL A 1 161 ? 15.803 4.484 -20.082 1.00 79.88 161 VAL A O 1
ATOM 1269 N N . LYS A 1 162 ? 14.243 6.034 -19.590 1.00 84.75 162 LYS A N 1
ATOM 1270 C CA . LYS A 1 162 ? 13.642 5.346 -18.439 1.00 84.75 162 LYS A CA 1
ATOM 1271 C C . LYS A 1 162 ? 12.780 4.145 -18.859 1.00 84.75 162 LYS A C 1
ATOM 1273 O O . LYS A 1 162 ? 11.602 4.077 -18.541 1.00 84.75 162 LYS A O 1
ATOM 1278 N N . ASN A 1 163 ? 13.369 3.194 -19.579 1.00 73.94 163 ASN A N 1
ATOM 1279 C CA . ASN A 1 163 ? 12.765 1.900 -19.879 1.00 73.94 163 ASN A CA 1
ATOM 1280 C C . ASN A 1 163 ? 13.423 0.792 -19.053 1.00 73.94 163 ASN A C 1
ATOM 1282 O O . ASN A 1 163 ? 14.614 0.852 -18.744 1.00 73.94 163 ASN A O 1
ATOM 1286 N N . TRP A 1 164 ? 12.634 -0.216 -18.695 1.00 82.38 164 TRP A N 1
ATOM 1287 C CA . TRP A 1 164 ? 13.116 -1.418 -18.028 1.00 82.38 164 TRP A CA 1
ATOM 1288 C C . TRP A 1 164 ? 13.547 -2.429 -19.085 1.00 82.38 164 TRP A C 1
ATOM 1290 O O . TRP A 1 164 ? 12.786 -2.737 -20.003 1.00 82.38 164 TRP A O 1
ATOM 1300 N N . LYS A 1 165 ? 14.788 -2.912 -19.001 1.00 81.31 165 LYS A N 1
ATOM 1301 C CA . LYS A 1 165 ? 15.318 -3.918 -19.926 1.00 81.31 165 LYS A CA 1
ATOM 1302 C C . LYS A 1 165 ? 16.096 -4.982 -19.167 1.00 81.31 165 LYS A C 1
ATOM 1304 O O . LYS A 1 165 ? 16.914 -4.654 -18.307 1.00 81.31 165 LYS A O 1
ATOM 1309 N N . GLN A 1 166 ? 15.882 -6.239 -19.544 1.00 86.50 166 GLN A N 1
ATOM 1310 C CA . GLN A 1 166 ? 16.695 -7.357 -19.081 1.00 86.50 166 GLN A CA 1
ATOM 1311 C C . GLN A 1 166 ? 18.125 -7.215 -19.617 1.00 86.50 166 GLN A C 1
ATOM 1313 O O . GLN A 1 166 ? 18.345 -6.879 -20.789 1.00 86.50 166 GLN A O 1
ATOM 1318 N N . ARG A 1 167 ? 19.103 -7.408 -18.739 1.00 87.25 167 ARG A N 1
ATOM 1319 C CA . ARG A 1 167 ? 20.535 -7.364 -19.032 1.00 87.25 167 ARG A CA 1
ATOM 1320 C C . ARG A 1 167 ? 21.226 -8.487 -18.287 1.00 87.25 167 ARG A C 1
ATOM 1322 O O . ARG A 1 167 ? 20.837 -8.821 -17.172 1.00 87.25 167 ARG A O 1
ATOM 1329 N N . TRP A 1 168 ? 22.264 -9.033 -18.899 1.00 84.62 168 TRP A N 1
ATOM 1330 C CA . TRP A 1 168 ? 23.215 -9.864 -18.181 1.00 84.62 168 TRP A CA 1
ATOM 1331 C C . TRP A 1 168 ? 24.066 -8.954 -17.296 1.00 84.62 168 TRP A C 1
ATOM 1333 O O . TRP A 1 168 ? 24.698 -8.032 -17.812 1.00 84.62 168 TRP A O 1
ATOM 1343 N N . PHE A 1 169 ? 24.052 -9.146 -15.983 1.00 86.81 169 PHE A N 1
ATOM 1344 C CA . PHE A 1 169 ? 24.905 -8.407 -15.062 1.00 86.81 169 PHE A CA 1
ATOM 1345 C C . PHE A 1 169 ? 26.113 -9.251 -14.671 1.00 86.81 169 PHE A C 1
ATOM 1347 O O . PHE A 1 169 ? 26.027 -10.473 -14.573 1.00 86.81 169 PHE A O 1
ATOM 1354 N N . THR A 1 170 ? 27.229 -8.581 -14.411 1.00 83.31 170 THR A N 1
ATOM 1355 C CA . THR A 1 170 ? 28.379 -9.174 -13.725 1.00 83.31 170 THR A CA 1
ATOM 1356 C C . THR A 1 170 ? 28.815 -8.221 -12.625 1.00 83.31 170 THR A C 1
ATOM 1358 O O . THR A 1 170 ? 29.078 -7.047 -12.898 1.00 83.31 170 THR A O 1
ATOM 1361 N N . LEU A 1 171 ? 28.898 -8.717 -11.401 1.00 79.81 171 LEU A N 1
ATOM 1362 C CA . LEU A 1 171 ? 29.447 -8.025 -10.248 1.00 79.81 171 LEU A CA 1
ATOM 1363 C C . LEU A 1 171 ? 30.803 -8.646 -9.935 1.00 79.81 171 LEU A C 1
ATOM 1365 O O . LEU A 1 171 ? 30.855 -9.793 -9.502 1.00 79.81 171 LEU A O 1
ATOM 1369 N N . ASN A 1 172 ? 31.873 -7.886 -10.150 1.00 72.81 172 ASN A N 1
ATOM 1370 C CA . ASN A 1 172 ? 33.244 -8.289 -9.853 1.00 72.81 172 ASN A CA 1
ATOM 1371 C C . ASN A 1 172 ? 33.837 -7.318 -8.835 1.00 72.81 172 ASN A C 1
ATOM 1373 O O . ASN A 1 172 ? 33.975 -6.133 -9.136 1.00 72.81 172 ASN A O 1
ATOM 1377 N N . ARG A 1 173 ? 34.230 -7.799 -7.649 1.00 70.31 173 ARG A N 1
ATOM 1378 C CA . ARG A 1 173 ? 34.701 -6.951 -6.535 1.00 70.31 173 ARG A CA 1
ATOM 1379 C C . ARG A 1 173 ? 33.639 -5.900 -6.149 1.00 70.31 173 ARG A C 1
ATOM 1381 O O . ARG A 1 173 ? 32.695 -6.243 -5.451 1.00 70.31 173 ARG A O 1
ATOM 1388 N N . CYS A 1 174 ? 33.755 -4.668 -6.650 1.00 65.62 174 CYS A N 1
ATOM 1389 C CA . CYS A 1 174 ? 32.793 -3.566 -6.465 1.00 65.62 174 CYS A CA 1
ATOM 1390 C C . CYS A 1 174 ? 32.333 -2.960 -7.805 1.00 65.62 174 CYS A C 1
ATOM 1392 O O . CYS A 1 174 ? 31.771 -1.868 -7.848 1.00 65.62 174 CYS A O 1
ATOM 1394 N N . GLU A 1 175 ? 32.620 -3.638 -8.914 1.00 71.06 175 GLU A N 1
ATOM 1395 C CA . GLU A 1 175 ? 32.315 -3.177 -10.259 1.00 71.06 175 GLU A CA 1
ATOM 1396 C C . GLU A 1 175 ? 31.103 -3.938 -10.801 1.00 71.06 175 GLU A C 1
ATOM 1398 O O . GLU A 1 175 ? 31.146 -5.156 -10.988 1.00 71.06 175 GLU A O 1
ATOM 1403 N N . LEU A 1 176 ? 30.019 -3.205 -11.058 1.00 82.25 176 LEU A N 1
ATOM 1404 C CA . LEU A 1 176 ? 28.793 -3.740 -11.639 1.00 82.25 176 LEU A CA 1
ATOM 1405 C C . LEU A 1 176 ? 28.713 -3.370 -13.123 1.00 82.25 176 LEU A C 1
ATOM 1407 O O . LEU A 1 176 ? 28.569 -2.198 -13.478 1.00 82.25 176 LEU A O 1
ATOM 1411 N N . LYS A 1 177 ? 28.779 -4.380 -13.991 1.00 82.62 177 LYS A N 1
ATOM 1412 C CA . LYS A 1 177 ? 28.659 -4.240 -15.449 1.00 82.62 177 LYS A CA 1
ATOM 1413 C C . LYS A 1 177 ? 27.362 -4.853 -15.953 1.00 82.62 177 LYS A C 1
ATOM 1415 O O . LYS A 1 177 ? 26.812 -5.763 -15.337 1.00 82.62 177 LYS A O 1
ATOM 1420 N N . TYR A 1 178 ? 26.902 -4.356 -17.099 1.00 84.06 178 TYR A N 1
ATOM 1421 C CA . TYR A 1 178 ? 25.685 -4.813 -17.763 1.00 84.06 178 TYR A CA 1
ATOM 1422 C C . TYR A 1 178 ? 25.948 -5.070 -19.244 1.00 84.06 178 TYR A C 1
ATOM 1424 O O . TYR A 1 178 ? 26.509 -4.221 -19.935 1.00 84.06 178 TYR A O 1
ATOM 1432 N N . PHE A 1 179 ? 25.456 -6.196 -19.743 1.00 82.19 179 PHE A N 1
ATOM 1433 C CA . PHE A 1 179 ? 25.589 -6.640 -21.124 1.00 82.19 179 PHE A CA 1
ATOM 1434 C C . PHE A 1 179 ? 24.215 -6.979 -21.696 1.00 82.19 179 PHE A C 1
ATOM 1436 O O . PHE A 1 179 ? 23.255 -7.227 -20.959 1.00 82.19 179 PHE A O 1
ATOM 1443 N N . LYS A 1 180 ? 24.096 -6.947 -23.025 1.00 82.50 180 LYS A N 1
ATOM 1444 C CA . LYS A 1 180 ? 22.840 -7.291 -23.702 1.00 82.50 180 LYS A CA 1
ATOM 1445 C C . LYS A 1 180 ? 22.490 -8.766 -23.484 1.00 82.50 180 LYS A C 1
ATOM 1447 O O . LYS A 1 180 ? 21.363 -9.057 -23.104 1.00 82.50 180 LYS A O 1
ATOM 1452 N N . ASP A 1 181 ? 23.486 -9.634 -23.621 1.00 83.94 181 ASP A N 1
ATOM 1453 C CA . ASP A 1 181 ? 23.376 -11.088 -23.538 1.00 83.94 181 ASP A CA 1
ATOM 1454 C C . ASP A 1 181 ? 24.556 -11.649 -22.728 1.00 83.94 181 ASP A C 1
ATOM 1456 O O . ASP A 1 181 ? 25.562 -10.952 -22.540 1.00 83.94 181 ASP A O 1
ATOM 1460 N N . LYS A 1 182 ? 24.445 -12.893 -22.238 1.00 79.44 182 LYS A N 1
ATOM 1461 C CA . LYS A 1 182 ? 25.569 -13.585 -21.595 1.00 79.44 182 LYS A CA 1
ATOM 1462 C C . LYS A 1 182 ? 26.691 -13.740 -22.621 1.00 79.44 182 LYS A C 1
ATOM 1464 O O . LYS A 1 182 ? 26.517 -14.423 -23.627 1.00 79.44 182 LYS A O 1
ATOM 1469 N N . GLY A 1 183 ? 27.834 -13.105 -22.372 1.00 68.06 183 GLY A N 1
ATOM 1470 C CA . GLY A 1 183 ? 29.021 -13.306 -23.196 1.00 68.06 183 GLY A CA 1
ATOM 1471 C C . GLY A 1 183 ? 29.441 -14.772 -23.129 1.00 68.06 183 GLY A C 1
ATOM 1472 O O . GLY A 1 183 ? 29.733 -15.281 -22.048 1.00 68.06 183 GLY A O 1
ATOM 1473 N N . VAL A 1 184 ? 29.445 -15.462 -24.270 1.00 52.06 184 VAL A N 1
ATOM 1474 C CA . VAL A 1 184 ? 30.071 -16.781 -24.385 1.00 52.06 184 VAL A CA 1
ATOM 1475 C C . VAL A 1 184 ? 31.564 -16.549 -24.180 1.00 52.06 184 VAL A C 1
ATOM 1477 O O . VAL A 1 184 ? 32.204 -15.914 -25.017 1.00 52.06 184 VAL A O 1
ATOM 1480 N N . ASN A 1 185 ? 32.118 -16.992 -23.050 1.00 42.69 185 ASN A N 1
ATOM 1481 C CA . ASN A 1 185 ? 33.567 -17.024 -22.885 1.00 42.69 185 ASN A CA 1
ATOM 1482 C C . ASN A 1 185 ? 34.117 -17.967 -23.960 1.00 42.69 185 ASN A C 1
ATOM 1484 O O . ASN A 1 185 ? 33.982 -19.183 -23.845 1.00 42.69 185 ASN A O 1
ATOM 1488 N N . LEU A 1 186 ? 34.710 -17.406 -25.016 1.00 36.75 186 LEU A N 1
ATOM 1489 C CA . LEU A 1 186 ? 35.657 -18.133 -25.846 1.00 36.75 186 LEU A CA 1
ATOM 1490 C C . LEU A 1 186 ? 36.837 -18.467 -24.932 1.00 36.75 186 LEU A C 1
ATOM 1492 O O . LEU A 1 186 ? 37.697 -17.626 -24.679 1.00 36.75 186 LEU A O 1
ATOM 1496 N N . SER A 1 187 ? 36.834 -19.680 -24.387 1.00 33.88 187 SER A N 1
ATOM 1497 C CA . SER A 1 187 ? 38.038 -20.305 -23.862 1.00 33.88 187 SER A CA 1
ATOM 1498 C C . SER A 1 187 ? 39.032 -20.394 -25.019 1.00 33.88 187 SER A C 1
ATOM 1500 O O . SER A 1 187 ? 38.876 -21.234 -25.907 1.00 33.88 187 SER A O 1
ATOM 1502 N N . LEU A 1 188 ? 40.003 -19.485 -25.054 1.00 31.56 188 LEU A N 1
ATOM 1503 C CA . LEU A 1 188 ? 41.210 -19.693 -25.841 1.00 31.56 188 LEU A CA 1
ATOM 1504 C C . LEU A 1 188 ? 42.023 -20.796 -25.154 1.00 31.56 188 LEU A C 1
ATOM 1506 O O . LEU A 1 188 ? 42.158 -20.794 -23.929 1.00 31.56 188 LEU A O 1
ATOM 1510 N N . ALA A 1 189 ? 42.424 -21.752 -25.991 1.00 29.42 189 ALA A N 1
ATOM 1511 C CA . ALA A 1 189 ? 43.160 -22.976 -25.698 1.00 29.42 189 ALA A CA 1
ATOM 1512 C C . ALA A 1 189 ? 44.495 -22.749 -24.976 1.00 29.42 189 ALA A C 1
ATOM 1514 O O . ALA A 1 189 ? 45.087 -21.660 -25.153 1.00 29.42 189 ALA A O 1
#

Secondary structure (DSSP, 8-state):
-----------GGGG-TTB-TT--HHHHHHHHHHT--TTEEEEEE-TT-TTEEEEEEE-SS-EEEEEEEEETTEEEETTEEESSHHHHHHHHHT-PEEEPTTS-EEE--EE--SSPPPPTTS----------S---GGG--TTS--TT-EEEEEEEE-SSS--EEEEEEEEETTEEEEESS--------

pLDDT: mean 75.65, std 18.1, range [29.42, 95.56]

Solvent-accessible surface area (backbone atoms only — not comparable to full-atom values): 11666 Å² total; per-residue (Å²): 144,78,84,78,83,85,72,85,73,72,60,76,61,72,75,39,64,25,43,43,54,82,47,46,72,68,56,52,44,53,47,36,70,74,73,40,52,70,17,21,28,35,36,23,49,36,95,83,43,91,53,31,28,30,41,39,35,20,44,90,91,50,65,48,74,42,69,31,39,54,53,100,72,24,40,37,47,86,96,47,76,22,72,38,69,67,56,47,51,53,49,53,74,67,42,47,76,42,79,44,99,83,74,50,73,42,49,44,70,42,78,40,55,56,77,66,78,78,66,85,80,59,75,77,73,68,73,78,62,82,88,74,89,88,76,58,84,88,71,61,57,95,81,53,79,69,69,51,48,46,69,48,81,45,77,44,69,39,92,83,61,85,47,79,43,72,23,23,36,41,33,49,78,90,46,78,47,77,36,81,56,79,78,78,78,78,79,77,130

Foldseek 3Di:
DDDPPPDPPPPPCVVDQQEQEAQDPVNLFVCCQPPNDALEWGKYADPPDPQWIWIWGDHPHGIDIWIWGQDPQAIDTDPDGDRYPVRVVVCLVVQDWDQDPVRDTGTNDYRDGNDDDDPPPPPPQPQVDDDDPDDDPVPDDPPPDQHGWTWDWDWDADPVHRDTDIWIWIQGPNDIDTHNDPDDPPPDD

Organism: Dissostichus eleginoides (NCBI:txid100907)

InterPro domains:
  IPR000980 SH2 domain [PF00017] (18-92)
  IPR000980 SH2 domain [PS50001] (18-112)
  IPR000980 SH2 domain [SM00252] (16-98)
  IPR001849 Pleckstrin homology domain [PF00169] (149-182)
  IPR001849 Pleckstrin homology domain [PS50003] (147-189)
  IPR011993 PH-like domain superfamily [G3DSA:2.30.29.30] (131-186)
  IPR035843 DAPP1, SH2 domain [cd10355] (11-101)
  IPR036860 SH2 domain superfamily [G3DSA:3.30.505.10] (4-120)
  IPR036860 SH2 domain superfamily [SSF55550] (10-107)
  IPR051707 Phosphoinositide-Interacting Signal Transduction Regulators [PTHR14336] (10-183)